Protein AF-A0AAV0SV68-F1 (afdb_monomer_lite)

Structure (mmCIF, N/CA/C/O backbone):
data_AF-A0AAV0SV68-F1
#
_entry.id   AF-A0AAV0SV68-F1
#
loop_
_atom_site.group_PDB
_atom_site.id
_atom_site.type_symbol
_atom_site.label_atom_id
_atom_site.label_alt_id
_atom_site.label_comp_id
_atom_site.label_asym_id
_atom_site.label_entity_id
_atom_site.label_seq_id
_atom_site.pdbx_PDB_ins_code
_atom_site.Cartn_x
_atom_site.Cartn_y
_atom_site.Cartn_z
_atom_site.occupancy
_atom_site.B_iso_or_equiv
_atom_site.auth_seq_id
_atom_site.auth_comp_id
_atom_site.auth_asym_id
_atom_site.auth_atom_id
_atom_site.pdbx_PDB_model_num
ATOM 1 N N . MET A 1 1 ? 12.957 -9.385 15.994 1.00 52.78 1 MET A N 1
ATOM 2 C CA . MET A 1 1 ? 13.411 -8.221 15.221 1.00 52.78 1 MET A CA 1
ATOM 3 C C . MET A 1 1 ? 13.562 -8.670 13.792 1.00 52.78 1 MET A C 1
ATOM 5 O O . MET A 1 1 ? 14.223 -9.680 13.568 1.00 52.78 1 MET A O 1
ATOM 9 N N . VAL A 1 2 ? 12.858 -8.021 12.875 1.00 59.78 2 VAL A N 1
ATOM 10 C CA . VAL A 1 2 ? 12.865 -8.379 11.453 1.00 59.78 2 VAL A CA 1
ATOM 11 C C . VAL A 1 2 ? 13.369 -7.176 10.693 1.00 59.78 2 VAL A C 1
ATOM 13 O O . VAL A 1 2 ? 12.916 -6.062 10.948 1.00 59.78 2 VAL A O 1
ATOM 16 N N . PHE A 1 3 ? 14.338 -7.433 9.823 1.00 63.16 3 PHE A N 1
ATOM 17 C CA . PHE A 1 3 ? 15.032 -6.427 9.045 1.00 63.16 3 PHE A CA 1
ATOM 18 C C . PHE A 1 3 ? 14.724 -6.652 7.576 1.00 63.16 3 PHE A C 1
ATOM 20 O O . PHE A 1 3 ? 14.957 -7.746 7.059 1.00 63.16 3 PHE A O 1
ATOM 27 N N . ALA A 1 4 ? 14.253 -5.605 6.914 1.00 68.06 4 ALA A N 1
ATOM 28 C CA . ALA A 1 4 ? 14.345 -5.498 5.471 1.00 68.06 4 ALA A CA 1
ATOM 29 C C . ALA A 1 4 ? 15.021 -4.167 5.139 1.00 68.06 4 ALA A C 1
ATOM 31 O O . ALA A 1 4 ? 14.781 -3.150 5.789 1.00 68.06 4 ALA A O 1
ATOM 32 N N . VAL A 1 5 ? 15.904 -4.184 4.147 1.00 68.56 5 VAL A N 1
ATOM 33 C CA . VAL A 1 5 ? 16.577 -2.978 3.670 1.00 68.56 5 VAL A CA 1
ATOM 34 C C . VAL A 1 5 ? 16.035 -2.704 2.283 1.00 68.56 5 VAL A C 1
ATOM 36 O O . VAL A 1 5 ? 16.193 -3.522 1.378 1.00 68.56 5 VAL A O 1
ATOM 39 N N . ALA A 1 6 ? 15.368 -1.568 2.127 1.00 70.56 6 ALA A N 1
ATOM 40 C CA . ALA A 1 6 ? 15.095 -1.022 0.814 1.00 70.56 6 ALA A CA 1
ATOM 41 C C . ALA A 1 6 ? 16.337 -0.241 0.374 1.00 70.56 6 ALA A C 1
ATOM 43 O O . ALA A 1 6 ? 16.863 0.587 1.120 1.00 70.56 6 ALA A O 1
ATOM 44 N N . LYS A 1 7 ? 16.861 -0.569 -0.810 1.00 75.19 7 LYS A N 1
ATOM 45 C CA . LYS A 1 7 ? 18.017 0.126 -1.380 1.00 75.19 7 LYS A CA 1
ATOM 46 C C . LYS A 1 7 ? 17.686 1.619 -1.499 1.00 75.19 7 LYS A C 1
ATOM 48 O O . LYS A 1 7 ? 16.590 1.963 -1.921 1.00 75.19 7 LYS A O 1
ATOM 53 N N . ASP A 1 8 ? 18.622 2.473 -1.086 1.00 79.25 8 ASP A N 1
ATOM 54 C CA . ASP A 1 8 ? 18.493 3.939 -1.088 1.00 79.25 8 ASP A CA 1
ATOM 55 C C . ASP A 1 8 ? 17.354 4.507 -0.209 1.00 79.25 8 ASP A C 1
ATOM 57 O O . ASP A 1 8 ? 17.076 5.702 -0.251 1.00 79.25 8 ASP A O 1
ATOM 61 N N . ALA A 1 9 ? 16.749 3.684 0.655 1.00 81.38 9 ALA A N 1
ATOM 62 C CA . ALA A 1 9 ? 15.698 4.075 1.590 1.00 81.38 9 ALA A CA 1
ATOM 63 C C . ALA A 1 9 ? 16.084 3.789 3.051 1.00 81.38 9 ALA A C 1
ATOM 65 O O . ALA A 1 9 ? 17.086 3.134 3.350 1.00 81.38 9 ALA A O 1
ATOM 66 N N . ALA A 1 10 ? 15.278 4.298 3.986 1.00 79.38 10 ALA A N 1
ATOM 67 C CA . ALA A 1 10 ? 15.459 4.042 5.409 1.00 79.38 10 ALA A CA 1
ATOM 68 C C . ALA A 1 10 ? 15.281 2.550 5.746 1.00 79.38 10 ALA A C 1
ATOM 70 O O . ALA A 1 10 ? 14.460 1.848 5.152 1.00 79.38 10 ALA A O 1
ATOM 71 N N . GLU A 1 11 ? 16.024 2.061 6.736 1.00 84.44 11 GLU A N 1
ATOM 72 C CA . GLU A 1 11 ? 15.912 0.670 7.179 1.00 84.44 11 GLU A CA 1
ATOM 73 C C . GLU A 1 11 ? 14.517 0.373 7.744 1.00 84.44 11 GLU A C 1
ATOM 75 O O . GLU A 1 11 ? 14.007 1.109 8.593 1.00 84.44 11 GLU A O 1
ATOM 80 N N . LEU A 1 12 ? 13.914 -0.736 7.309 1.00 84.12 12 LEU A N 1
ATOM 81 C CA . LEU A 1 12 ? 12.649 -1.211 7.849 1.00 84.12 12 LEU A CA 1
ATOM 82 C C . LEU A 1 12 ? 12.927 -2.148 9.027 1.00 84.12 12 LEU A C 1
ATOM 84 O O . LEU A 1 12 ? 13.486 -3.238 8.860 1.00 84.12 12 LEU A O 1
ATOM 88 N N . GLN A 1 13 ? 12.535 -1.710 10.222 1.00 83.50 13 GLN A N 1
ATOM 89 C CA . GLN A 1 13 ? 12.768 -2.428 11.471 1.00 83.50 13 GLN A CA 1
ATOM 90 C C . GLN A 1 13 ? 11.438 -2.715 12.167 1.00 83.50 13 GLN A C 1
ATOM 92 O O . GLN A 1 13 ? 10.736 -1.794 12.564 1.00 83.50 13 GLN A O 1
ATOM 97 N N . PHE A 1 14 ? 11.113 -3.996 12.355 1.00 83.31 14 PHE A N 1
ATOM 98 C CA . PHE A 1 14 ? 9.986 -4.408 13.197 1.00 83.31 14 PHE A CA 1
ATOM 99 C C . PHE A 1 14 ? 10.502 -4.890 14.555 1.00 83.31 14 PHE A C 1
ATOM 101 O O . PHE A 1 14 ? 11.212 -5.912 14.637 1.00 83.31 14 PHE A O 1
ATOM 108 N N . PHE A 1 15 ? 10.140 -4.185 15.625 1.00 86.06 15 PHE A N 1
ATOM 109 C CA . PHE A 1 15 ? 10.369 -4.620 16.997 1.00 86.06 15 PHE A CA 1
ATOM 110 C C . PHE A 1 15 ? 9.268 -5.602 17.432 1.00 86.06 15 PHE A C 1
ATOM 112 O O . PHE A 1 15 ? 8.327 -5.938 16.709 1.00 86.06 15 PHE A O 1
ATOM 119 N N . SER A 1 16 ? 9.454 -6.209 18.605 1.00 85.75 16 SER A N 1
ATOM 120 C CA . SER A 1 16 ? 8.520 -7.220 19.118 1.00 85.75 16 SER A CA 1
ATOM 121 C C . SER A 1 16 ? 7.145 -6.647 19.449 1.00 85.75 16 SER A C 1
ATOM 123 O O . SER A 1 16 ? 6.158 -7.383 19.405 1.00 85.75 16 SER A O 1
ATOM 125 N N . GLU A 1 17 ? 7.098 -5.367 19.807 1.00 88.19 17 GLU A N 1
ATOM 126 C CA . GLU A 1 17 ? 5.869 -4.664 20.151 1.00 88.19 17 GLU A CA 1
ATOM 127 C C . GLU A 1 17 ? 5.010 -4.459 18.905 1.00 88.19 17 GLU A C 1
ATOM 129 O O . GLU A 1 17 ? 3.889 -4.960 18.882 1.00 88.19 17 GLU A O 1
ATOM 134 N N . GLU A 1 18 ? 5.557 -3.910 17.813 1.00 88.25 18 GLU A N 1
ATOM 135 C CA . GLU A 1 18 ? 4.777 -3.704 16.585 1.00 88.25 18 GLU A CA 1
ATOM 136 C C . GLU A 1 18 ? 4.347 -5.035 15.967 1.00 88.25 18 GLU A C 1
ATOM 138 O O . GLU A 1 18 ? 3.237 -5.147 15.458 1.00 88.25 18 GLU A O 1
ATOM 143 N N . ILE A 1 19 ? 5.168 -6.088 16.071 1.00 88.12 19 ILE A N 1
ATOM 144 C CA . ILE A 1 19 ? 4.780 -7.449 15.657 1.00 88.12 19 ILE A CA 1
ATOM 145 C C . ILE A 1 19 ? 3.565 -7.952 16.451 1.00 88.12 19 ILE A C 1
ATOM 147 O O . ILE A 1 19 ? 2.683 -8.609 15.890 1.00 88.12 19 ILE A O 1
ATOM 151 N N . SER A 1 20 ? 3.520 -7.677 17.756 1.00 89.25 20 SER A N 1
ATOM 152 C CA . SER A 1 20 ? 2.427 -8.114 18.629 1.00 89.25 20 SER A CA 1
ATOM 153 C C . SER A 1 20 ? 1.153 -7.324 18.346 1.00 89.25 20 SER A C 1
ATOM 155 O O . SER A 1 20 ? 0.092 -7.929 18.170 1.00 89.25 20 SER A O 1
ATOM 157 N N . THR A 1 21 ? 1.274 -6.003 18.209 1.00 90.81 21 THR A N 1
ATOM 158 C CA . THR A 1 21 ? 0.170 -5.113 17.843 1.00 90.81 21 THR A CA 1
ATOM 159 C C . THR A 1 21 ? -0.362 -5.452 16.454 1.00 90.81 21 THR A C 1
ATOM 161 O O . THR A 1 21 ? -1.569 -5.577 16.280 1.00 90.81 21 THR A O 1
ATOM 164 N N . LEU A 1 22 ? 0.512 -5.749 15.487 1.00 91.25 22 LEU A N 1
ATOM 165 C CA . LEU A 1 22 ? 0.110 -6.167 14.145 1.00 91.25 22 LEU A CA 1
ATOM 166 C C . LEU A 1 22 ? -0.645 -7.485 14.167 1.00 91.25 22 LEU A C 1
ATOM 168 O O . LEU A 1 22 ? -1.680 -7.627 13.523 1.00 91.25 22 LEU A O 1
ATOM 172 N N . LYS A 1 23 ? -0.168 -8.460 14.937 1.00 90.19 23 LYS A N 1
ATOM 173 C CA . LYS A 1 23 ? -0.873 -9.731 15.087 1.00 90.19 23 LYS A CA 1
ATOM 174 C C . LYS A 1 23 ? -2.268 -9.535 15.675 1.00 90.19 23 LYS A C 1
ATOM 176 O O . LYS A 1 23 ? -3.208 -10.203 15.243 1.00 90.19 23 LYS A O 1
ATOM 181 N N . LEU A 1 24 ? -2.404 -8.655 16.663 1.00 90.81 24 LEU A N 1
ATOM 182 C CA . LEU A 1 24 ? -3.692 -8.324 17.259 1.00 90.81 24 LEU A CA 1
ATOM 183 C C . LEU A 1 24 ? -4.602 -7.612 16.257 1.00 90.81 24 LEU A C 1
ATOM 185 O O . LEU A 1 24 ? -5.733 -8.052 16.063 1.00 90.81 24 LEU A O 1
ATOM 189 N N . PHE A 1 25 ? -4.068 -6.615 15.554 1.00 92.00 25 PHE A N 1
ATOM 190 C CA . PHE A 1 25 ? -4.742 -5.887 14.487 1.00 92.00 25 PHE A CA 1
ATOM 191 C C . PHE A 1 25 ? -5.271 -6.839 13.410 1.00 92.00 25 PHE A C 1
ATOM 193 O O . PHE A 1 25 ? -6.460 -6.830 13.103 1.00 92.00 25 PHE A O 1
ATOM 200 N N . LEU A 1 26 ? -4.444 -7.742 12.879 1.00 91.69 26 LEU A N 1
ATOM 201 C CA . LEU A 1 26 ? -4.871 -8.695 11.849 1.00 91.69 26 LEU A CA 1
ATOM 202 C C . LEU A 1 26 ? -5.930 -9.682 12.360 1.00 91.69 26 LEU A C 1
ATOM 204 O O . LEU A 1 26 ? -6.818 -10.066 11.596 1.00 91.69 26 LEU A O 1
ATOM 208 N N . ARG A 1 27 ? -5.864 -10.091 13.637 1.00 89.81 27 ARG A N 1
ATOM 209 C CA . ARG A 1 27 ? -6.886 -10.943 14.273 1.00 89.81 27 ARG A CA 1
ATOM 210 C C . ARG A 1 27 ? -8.215 -10.221 14.458 1.00 89.81 27 ARG A C 1
ATOM 212 O O . ARG A 1 27 ? -9.253 -10.847 14.278 1.00 89.81 27 ARG A O 1
ATOM 219 N N . GLN A 1 28 ? -8.184 -8.948 14.839 1.00 90.06 28 GLN A N 1
ATOM 220 C CA . GLN A 1 28 ? -9.384 -8.151 15.090 1.00 90.06 28 GLN A CA 1
ATOM 221 C C . GLN A 1 28 ? -9.987 -7.526 13.843 1.00 90.06 28 GLN A C 1
ATOM 223 O O . GLN A 1 28 ? -11.112 -7.066 13.915 1.00 90.06 28 GLN A O 1
ATOM 228 N N . THR A 1 29 ? -9.250 -7.445 12.736 1.00 91.31 29 THR A N 1
ATOM 229 C CA . THR A 1 29 ? -9.743 -6.865 11.476 1.00 91.31 29 THR A CA 1
ATOM 230 C C . THR A 1 29 ? -10.044 -7.923 10.421 1.00 91.31 29 THR A C 1
ATOM 232 O O . THR A 1 29 ? -10.786 -7.655 9.483 1.00 91.31 29 THR A O 1
ATOM 235 N N . GLN A 1 30 ? -9.456 -9.119 10.555 1.00 91.56 30 GLN A N 1
ATOM 236 C CA . GLN A 1 30 ? -9.527 -10.217 9.582 1.00 91.56 30 GLN A CA 1
ATOM 237 C C . GLN A 1 30 ? -9.052 -9.836 8.172 1.00 91.56 30 GLN A C 1
ATOM 239 O O . GLN A 1 30 ? -9.255 -10.605 7.233 1.00 91.56 30 GLN A O 1
ATOM 244 N N . LEU A 1 31 ? -8.343 -8.709 8.012 1.00 92.12 31 LEU A N 1
ATOM 245 C CA . LEU A 1 31 ? -7.838 -8.250 6.712 1.00 92.12 31 LEU A CA 1
ATOM 246 C C . LEU A 1 31 ? -6.928 -9.285 6.050 1.00 92.12 31 LEU A C 1
ATOM 248 O O . LEU A 1 31 ? -7.006 -9.489 4.844 1.00 92.12 31 LEU A O 1
ATOM 252 N N . HIS A 1 32 ? -6.175 -10.044 6.847 1.00 92.50 32 HIS A N 1
ATOM 253 C CA . HIS A 1 32 ? -5.347 -11.151 6.364 1.00 92.50 32 HIS A CA 1
ATOM 254 C C . HIS A 1 32 ? -6.133 -12.267 5.651 1.00 92.50 32 HIS A C 1
ATOM 256 O O . HIS A 1 32 ? -5.530 -13.100 4.981 1.00 92.50 32 HIS A O 1
ATOM 262 N N . THR A 1 33 ? -7.461 -12.314 5.795 1.00 91.81 33 THR A N 1
ATOM 263 C CA . THR A 1 33 ? -8.344 -13.260 5.097 1.00 91.81 33 THR A CA 1
ATOM 264 C C . THR A 1 33 ? -9.038 -12.648 3.881 1.00 91.81 33 THR A C 1
ATOM 266 O O . THR A 1 33 ? -9.562 -13.398 3.055 1.00 91.81 33 THR A O 1
ATOM 269 N N . ALA A 1 34 ? -9.023 -11.322 3.741 1.00 93.69 34 ALA A N 1
ATOM 270 C CA . ALA A 1 34 ? -9.631 -10.599 2.632 1.00 93.69 34 ALA A CA 1
ATOM 271 C C . ALA A 1 34 ? -8.650 -10.493 1.459 1.00 93.69 34 ALA A C 1
ATOM 273 O O . ALA A 1 34 ? -7.464 -10.213 1.642 1.00 93.69 34 ALA A O 1
ATOM 274 N N . THR A 1 35 ? -9.135 -10.743 0.245 1.00 95.00 35 THR A N 1
ATOM 275 C CA . THR A 1 35 ? -8.405 -10.434 -0.990 1.00 95.00 35 THR A CA 1
ATOM 276 C C . THR A 1 35 ? -8.295 -8.923 -1.175 1.00 95.00 35 THR A C 1
ATOM 278 O O . THR A 1 35 ? -9.106 -8.154 -0.655 1.00 95.00 35 THR A O 1
ATOM 281 N N . SER A 1 36 ? -7.335 -8.493 -1.993 1.00 94.81 36 SER A N 1
ATOM 282 C CA . SER A 1 36 ? -7.194 -7.086 -2.377 1.00 94.81 36 SER A CA 1
ATOM 283 C C . SER A 1 36 ? -8.472 -6.495 -2.978 1.00 94.81 36 SER A C 1
ATOM 285 O O . SER A 1 36 ? -8.847 -5.373 -2.648 1.00 94.81 36 SER A O 1
ATOM 287 N N . TRP A 1 37 ? -9.172 -7.275 -3.805 1.00 94.69 37 TRP A N 1
ATOM 288 C CA . TRP A 1 37 ? -10.420 -6.867 -4.450 1.00 94.69 37 TRP A CA 1
ATOM 289 C C . TRP A 1 37 ? -11.576 -6.744 -3.454 1.00 94.69 37 TRP A C 1
ATOM 291 O O . TRP A 1 37 ? -12.296 -5.753 -3.486 1.00 94.69 37 TRP A O 1
ATOM 301 N N . GLU A 1 38 ? -11.717 -7.695 -2.522 1.00 95.25 38 GLU A N 1
ATOM 302 C CA . GLU A 1 38 ? -12.743 -7.630 -1.470 1.00 95.25 38 GLU A CA 1
ATOM 303 C C . GLU A 1 38 ? -12.569 -6.387 -0.589 1.00 95.25 38 GLU A C 1
ATOM 305 O O . GLU A 1 38 ? -13.549 -5.685 -0.333 1.00 95.25 38 GLU A O 1
ATOM 310 N N . LEU A 1 39 ? -11.335 -6.084 -0.160 1.00 95.44 39 LEU A N 1
ATOM 311 C CA . LEU A 1 39 ? -11.062 -4.880 0.628 1.00 95.44 39 LEU A CA 1
ATOM 312 C C . LEU A 1 39 ? -11.368 -3.614 -0.178 1.00 95.44 39 LEU A C 1
ATOM 314 O O . LEU A 1 39 ? -12.087 -2.738 0.306 1.00 95.44 39 LEU A O 1
ATOM 318 N N . ARG A 1 40 ? -10.839 -3.523 -1.404 1.00 94.56 40 ARG A N 1
ATOM 319 C CA . ARG A 1 40 ? -11.067 -2.386 -2.299 1.00 94.56 40 ARG A CA 1
ATOM 320 C C . ARG A 1 40 ? -12.557 -2.108 -2.466 1.00 94.56 40 ARG A C 1
ATOM 322 O O . ARG A 1 40 ? -13.001 -0.986 -2.226 1.00 94.56 40 ARG A O 1
ATOM 329 N N . ASP A 1 41 ? -13.318 -3.115 -2.879 1.00 93.38 41 ASP A N 1
ATOM 330 C CA . ASP A 1 41 ? -14.733 -2.958 -3.200 1.00 93.38 41 ASP A CA 1
ATOM 331 C C . ASP A 1 41 ? -15.542 -2.597 -1.954 1.00 93.38 41 ASP A C 1
ATOM 333 O O . ASP A 1 41 ? -16.436 -1.751 -2.023 1.00 93.38 41 ASP A O 1
ATOM 337 N N . ALA A 1 42 ? -15.212 -3.184 -0.798 1.00 94.56 42 ALA A N 1
ATOM 338 C CA . ALA A 1 42 ? -15.867 -2.865 0.464 1.00 94.56 42 ALA A CA 1
ATOM 339 C C . ALA A 1 42 ? -15.621 -1.408 0.890 1.00 94.56 42 ALA A C 1
ATOM 341 O O . ALA A 1 42 ? -16.578 -0.711 1.236 1.00 94.56 42 ALA A O 1
ATOM 342 N N . VAL A 1 43 ? -14.374 -0.928 0.816 1.00 94.56 43 VAL A N 1
ATOM 343 C CA . VAL A 1 43 ? -14.014 0.454 1.180 1.00 94.56 43 VAL A CA 1
ATOM 344 C C . VAL A 1 43 ? -14.640 1.458 0.219 1.00 94.56 43 VAL A C 1
ATOM 346 O O . VAL A 1 43 ? -15.291 2.401 0.669 1.00 94.56 43 VAL A O 1
ATOM 349 N N . LEU A 1 44 ? -14.517 1.247 -1.096 1.00 93.06 44 LEU A N 1
ATOM 350 C CA . LEU A 1 44 ? -15.097 2.154 -2.092 1.00 93.06 44 LEU A CA 1
ATOM 351 C C . LEU A 1 44 ? -16.623 2.222 -1.964 1.00 93.06 44 LEU A C 1
ATOM 353 O O . LEU A 1 44 ? -17.197 3.312 -1.940 1.00 93.06 44 LEU A O 1
ATOM 357 N N . LYS A 1 45 ? -17.283 1.071 -1.781 1.00 93.19 45 LYS A N 1
ATOM 358 C CA . LYS A 1 45 ? -18.730 1.007 -1.547 1.00 93.19 45 LYS A CA 1
ATOM 359 C C . LYS A 1 45 ? -19.143 1.755 -0.282 1.00 93.19 45 LYS A C 1
ATOM 361 O O . LYS A 1 45 ? -20.147 2.464 -0.311 1.00 93.19 45 LYS A O 1
ATOM 366 N N . ALA A 1 46 ? -18.404 1.599 0.814 1.00 93.69 46 ALA A N 1
ATOM 367 C CA . ALA A 1 46 ? -18.713 2.254 2.082 1.00 93.69 46 ALA A CA 1
ATOM 368 C C . ALA A 1 46 ? -18.485 3.776 2.030 1.00 93.69 46 ALA A C 1
ATOM 370 O O . ALA A 1 46 ? -19.271 4.526 2.604 1.00 93.69 46 ALA A O 1
ATOM 371 N N . LEU A 1 47 ? -17.485 4.237 1.272 1.00 91.50 47 LEU A N 1
ATOM 372 C CA . LEU A 1 47 ? -17.245 5.662 1.014 1.00 91.50 47 LEU A CA 1
ATOM 373 C C . LEU A 1 47 ? -18.225 6.267 -0.005 1.00 91.50 47 LEU A C 1
ATOM 375 O O . LEU A 1 47 ? -18.208 7.476 -0.226 1.00 91.50 47 LEU A O 1
ATOM 379 N N . GLY A 1 48 ? -19.059 5.447 -0.657 1.00 87.50 48 GLY A N 1
ATOM 380 C CA . GLY A 1 48 ? -19.883 5.880 -1.787 1.00 87.50 48 GLY A CA 1
ATOM 381 C C . GLY A 1 48 ? -19.053 6.330 -2.996 1.00 87.50 48 GLY A C 1
ATOM 382 O O . GLY A 1 48 ? -19.577 7.001 -3.886 1.00 87.50 48 GLY A O 1
ATOM 383 N N . ALA A 1 49 ? -17.767 5.977 -3.029 1.00 79.12 49 ALA A N 1
ATOM 384 C CA . ALA A 1 49 ? -16.866 6.278 -4.124 1.00 79.12 49 ALA A CA 1
ATOM 385 C C . ALA A 1 49 ? -17.105 5.267 -5.252 1.00 79.12 49 ALA A C 1
ATOM 387 O O . ALA A 1 49 ? -17.048 4.053 -5.054 1.00 79.12 49 ALA A O 1
ATOM 388 N N . SER A 1 50 ? -17.395 5.763 -6.454 1.00 67.62 50 SER A N 1
ATOM 389 C CA . SER A 1 50 ? -17.477 4.905 -7.634 1.00 67.62 50 SER A CA 1
ATOM 390 C C . SER A 1 50 ? -16.066 4.507 -8.056 1.00 67.62 50 SER A C 1
ATOM 392 O O . SER A 1 50 ? -15.253 5.374 -8.359 1.00 67.62 50 SER A O 1
ATOM 394 N N . ALA A 1 51 ? -15.799 3.201 -8.148 1.00 56.16 51 ALA A N 1
ATOM 395 C CA . ALA A 1 51 ? -14.570 2.663 -8.743 1.00 56.16 51 ALA A CA 1
ATOM 396 C C . ALA A 1 51 ? -14.405 3.040 -10.229 1.00 56.16 51 ALA A C 1
ATOM 398 O O . ALA A 1 51 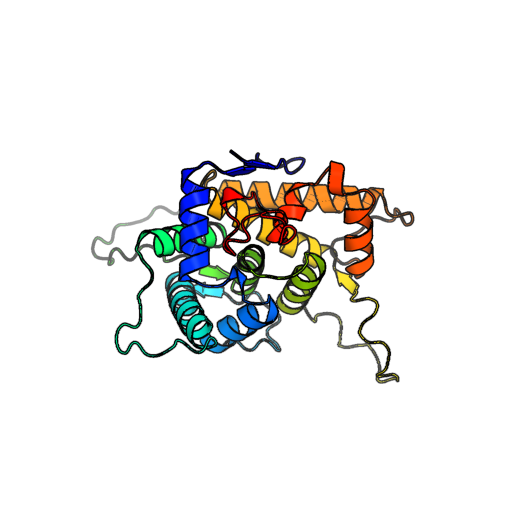? -13.332 2.863 -10.793 1.00 56.16 51 ALA A O 1
ATOM 399 N N . ALA A 1 52 ? -15.475 3.528 -10.862 1.00 48.88 52 ALA A N 1
ATOM 400 C CA . ALA A 1 52 ? -15.501 3.936 -12.253 1.00 48.88 52 ALA A CA 1
ATOM 401 C C . ALA A 1 52 ? -15.651 5.465 -12.350 1.00 48.88 52 ALA A C 1
ATOM 403 O O . ALA A 1 52 ? -16.693 6.003 -11.957 1.00 48.88 52 ALA A O 1
ATOM 404 N N . ASN A 1 53 ? -14.653 6.119 -12.958 1.00 50.50 53 ASN A N 1
ATOM 405 C CA . ASN A 1 53 ? -14.764 7.372 -13.728 1.00 50.50 53 ASN A CA 1
ATOM 406 C C . ASN A 1 53 ? -14.387 8.720 -13.077 1.00 50.50 53 ASN A C 1
ATOM 408 O O . ASN A 1 53 ? -14.794 9.754 -13.610 1.00 50.50 53 ASN A O 1
ATOM 412 N N . SER A 1 54 ? -13.600 8.781 -12.000 1.00 48.94 54 SER A N 1
ATOM 413 C CA . SER A 1 54 ? -12.978 10.055 -11.597 1.00 48.94 54 SER A CA 1
ATOM 414 C C . SER A 1 54 ? -11.495 10.064 -11.957 1.00 48.94 54 SER A C 1
ATOM 416 O O . SER A 1 54 ? -10.685 9.476 -11.252 1.00 48.94 54 SER A O 1
ATOM 418 N N . THR A 1 55 ? -11.147 10.747 -13.048 1.00 53.06 55 THR A N 1
ATOM 419 C CA . THR A 1 55 ? -9.774 11.091 -13.468 1.00 53.06 55 THR A CA 1
ATOM 420 C C . THR A 1 55 ? -9.134 12.097 -12.501 1.00 53.06 55 THR A C 1
ATOM 422 O O . THR A 1 55 ? -8.871 13.245 -12.855 1.00 53.06 55 THR A O 1
ATOM 425 N N . GLY A 1 56 ? -8.968 11.710 -11.238 1.00 65.38 56 GLY A N 1
ATOM 426 C CA . GLY A 1 56 ? -8.364 12.549 -10.211 1.00 65.38 56 GLY A CA 1
ATOM 427 C C . GLY A 1 56 ? -8.242 11.843 -8.867 1.00 65.38 56 GLY A C 1
ATOM 428 O O . GLY A 1 56 ? -9.025 10.948 -8.544 1.00 65.38 56 GLY A O 1
ATOM 429 N N . THR A 1 57 ? -7.259 12.276 -8.077 1.00 76.19 57 THR A N 1
ATOM 430 C CA . THR A 1 57 ? -7.048 11.815 -6.703 1.00 76.19 57 THR A CA 1
ATOM 431 C C . THR A 1 57 ? -8.296 12.095 -5.868 1.00 76.19 57 THR A C 1
ATOM 433 O O . THR A 1 57 ? -8.713 13.242 -5.683 1.00 76.19 57 THR A O 1
ATOM 436 N N . VAL A 1 58 ? -8.940 11.033 -5.379 1.00 87.19 58 VAL A N 1
ATOM 437 C CA . VAL A 1 58 ? -10.125 11.172 -4.530 1.00 87.19 58 VAL A CA 1
ATOM 438 C C . VAL A 1 58 ? -9.653 11.357 -3.096 1.00 87.19 58 VAL A C 1
ATOM 440 O O . VAL A 1 58 ? -9.249 10.407 -2.426 1.00 87.19 58 VAL A O 1
ATOM 443 N N . LEU A 1 59 ? -9.690 12.604 -2.637 1.00 90.31 59 LEU A N 1
ATOM 444 C CA . LEU A 1 59 ? -9.354 12.961 -1.266 1.00 90.31 59 LEU A CA 1
ATOM 445 C C . LEU A 1 59 ? -10.580 12.832 -0.358 1.00 90.31 59 LEU A C 1
ATOM 447 O O . LEU A 1 59 ? -11.692 13.219 -0.720 1.00 90.31 59 LEU A O 1
ATOM 451 N N . THR A 1 60 ? -10.368 12.336 0.856 1.00 93.00 60 THR A N 1
ATOM 452 C CA . THR A 1 60 ? -11.367 12.339 1.931 1.00 93.00 60 THR A CA 1
ATOM 453 C C . THR A 1 60 ? -10.745 12.801 3.244 1.00 93.00 60 THR A C 1
ATOM 455 O O . THR A 1 60 ? -9.524 12.867 3.377 1.00 93.00 60 THR A O 1
ATOM 458 N N . ARG A 1 61 ? -11.575 13.129 4.236 1.00 92.25 61 ARG A N 1
ATOM 459 C CA . ARG A 1 61 ? -11.090 13.429 5.589 1.00 92.25 61 ARG A CA 1
ATOM 460 C C . ARG A 1 61 ? -10.569 12.158 6.249 1.00 92.25 61 ARG A C 1
ATOM 462 O O . ARG A 1 61 ? -11.179 11.093 6.110 1.00 92.25 61 ARG A O 1
ATOM 469 N N . ARG A 1 62 ? -9.478 12.273 7.009 1.00 91.88 62 ARG A N 1
ATOM 470 C CA . ARG A 1 62 ? -8.868 11.140 7.718 1.00 91.88 62 ARG A CA 1
ATOM 471 C C . ARG A 1 62 ? -9.870 10.406 8.619 1.00 91.88 62 ARG A C 1
ATOM 473 O O . ARG A 1 62 ? -9.941 9.182 8.550 1.00 91.88 62 ARG A O 1
ATOM 480 N N . SER A 1 63 ? -10.667 11.119 9.415 1.00 92.19 63 SER A N 1
ATOM 481 C CA . SER A 1 63 ? -11.699 10.547 10.298 1.00 92.19 63 SER A CA 1
ATOM 482 C C . SER A 1 63 ? -12.767 9.770 9.537 1.00 92.19 63 SER A C 1
ATOM 484 O O . SER A 1 63 ? -13.159 8.684 9.959 1.00 92.19 63 SER A O 1
ATOM 486 N N . VAL A 1 64 ? -13.208 10.290 8.388 1.00 94.06 64 VAL A N 1
ATOM 487 C CA . VAL A 1 64 ? -14.202 9.629 7.531 1.00 94.06 64 VAL A CA 1
ATOM 488 C C . VAL A 1 64 ? -13.635 8.325 6.978 1.00 94.06 64 VAL A C 1
ATOM 490 O O . VAL A 1 64 ? -14.313 7.297 7.018 1.00 94.06 64 VAL A O 1
ATOM 493 N N . PHE A 1 65 ? -12.384 8.335 6.511 1.00 94.56 65 PHE A N 1
ATOM 494 C CA . PHE A 1 65 ? -11.719 7.122 6.036 1.00 94.56 65 PHE A CA 1
ATOM 495 C C . PHE A 1 65 ? -11.533 6.093 7.159 1.00 94.56 65 PHE A C 1
ATOM 497 O O . PHE A 1 65 ? -11.862 4.923 6.977 1.00 94.56 65 PHE A O 1
ATOM 504 N N . LEU A 1 66 ? -11.081 6.530 8.339 1.00 92.69 66 LEU A N 1
ATOM 505 C CA . LEU A 1 66 ? -10.919 5.683 9.523 1.00 92.69 66 LEU A CA 1
ATOM 506 C C . LEU A 1 66 ? -12.233 5.020 9.946 1.00 92.69 66 LEU A C 1
ATOM 508 O O . LEU A 1 66 ? -12.281 3.798 10.073 1.00 92.69 66 LEU A O 1
ATOM 512 N N . GLY A 1 67 ? -13.305 5.798 10.114 1.00 92.75 67 GLY A N 1
ATOM 513 C CA . GLY A 1 67 ? -14.617 5.265 10.496 1.00 92.75 67 GLY A CA 1
ATOM 514 C C . GLY A 1 67 ? -15.190 4.312 9.443 1.00 92.75 67 GLY A C 1
ATOM 515 O O . GLY A 1 67 ? -15.801 3.291 9.773 1.00 92.75 67 GLY A O 1
ATOM 516 N N . THR A 1 68 ? -14.924 4.589 8.165 1.00 94.38 68 THR A N 1
ATOM 517 C CA . THR A 1 68 ? -15.287 3.682 7.070 1.00 94.38 68 THR A CA 1
ATOM 518 C C . THR A 1 68 ? -14.530 2.365 7.177 1.00 94.38 68 THR A C 1
ATOM 520 O O . THR A 1 68 ? -15.138 1.301 7.092 1.00 94.38 68 THR A O 1
ATOM 523 N N . LEU A 1 69 ? -13.221 2.410 7.410 1.00 93.19 69 LEU A N 1
ATOM 524 C CA . LEU A 1 69 ? -12.400 1.212 7.515 1.00 93.19 69 LEU A CA 1
ATOM 525 C C . LEU A 1 69 ? -12.761 0.371 8.744 1.00 93.19 69 LEU A C 1
ATOM 527 O O . LEU A 1 69 ? -12.829 -0.849 8.634 1.00 93.19 69 LEU A O 1
ATOM 531 N N . GLN A 1 70 ? -13.076 1.004 9.877 1.00 91.94 70 GLN A N 1
ATOM 532 C CA . GLN A 1 70 ? -13.624 0.318 11.053 1.00 91.94 70 GLN A CA 1
ATOM 533 C C . GLN A 1 70 ? -14.910 -0.442 10.694 1.00 91.94 70 GLN A C 1
ATOM 535 O O . GLN A 1 70 ? -15.004 -1.642 10.943 1.00 91.94 70 GLN A O 1
ATOM 540 N N . THR A 1 71 ? -15.842 0.221 10.002 1.00 91.81 71 THR A N 1
ATOM 541 C CA . THR A 1 71 ? -17.093 -0.398 9.532 1.00 91.81 71 THR A CA 1
ATOM 542 C C . THR A 1 71 ? -16.825 -1.558 8.566 1.00 91.81 71 THR A C 1
ATOM 544 O O . THR A 1 71 ? -17.430 -2.624 8.676 1.00 91.81 71 THR A O 1
ATOM 547 N N . VAL A 1 72 ? -15.899 -1.385 7.617 1.00 92.69 72 VAL A N 1
ATOM 548 C CA . VAL A 1 72 ? -15.529 -2.429 6.650 1.00 92.69 72 VAL A CA 1
ATOM 549 C C . VAL A 1 72 ? -14.954 -3.644 7.366 1.00 92.69 72 VAL A C 1
ATOM 551 O O . VAL A 1 72 ? -15.423 -4.757 7.126 1.00 92.69 72 VAL A O 1
ATOM 554 N N . CYS A 1 73 ? -14.012 -3.443 8.287 1.00 90.25 73 CYS A N 1
ATOM 555 C CA . CYS A 1 73 ? -13.450 -4.512 9.102 1.00 90.25 73 CYS A CA 1
ATOM 556 C C . CYS A 1 73 ? -14.558 -5.267 9.845 1.00 90.25 73 CYS A C 1
ATOM 558 O O . CYS A 1 73 ? -14.625 -6.486 9.730 1.00 90.25 73 CYS A O 1
ATOM 560 N N . GLU A 1 74 ? -15.489 -4.581 10.514 1.00 87.06 74 GLU A N 1
ATOM 561 C CA . GLU A 1 74 ? -16.631 -5.221 11.188 1.00 87.06 74 GLU A CA 1
ATOM 562 C C . GLU A 1 74 ? -17.492 -6.060 10.229 1.00 87.06 74 GLU A C 1
ATOM 564 O O . GLU A 1 74 ? -17.870 -7.184 10.559 1.00 87.06 74 GLU A O 1
ATOM 569 N N . THR A 1 75 ? -17.764 -5.571 9.015 1.00 85.88 75 THR A N 1
ATOM 570 C CA . THR A 1 75 ? -18.562 -6.326 8.031 1.00 85.88 75 THR A CA 1
ATOM 571 C C . THR A 1 75 ? -17.839 -7.545 7.462 1.00 85.88 75 THR A C 1
ATOM 573 O O . THR A 1 75 ? -18.479 -8.575 7.236 1.00 85.88 75 THR A O 1
ATOM 576 N N . LEU A 1 76 ? -16.517 -7.471 7.276 1.00 80.00 76 LEU A N 1
ATOM 577 C CA . LEU A 1 76 ? -15.709 -8.590 6.786 1.00 80.00 76 LEU A CA 1
ATOM 578 C C . LEU A 1 76 ? -15.692 -9.765 7.782 1.00 80.00 76 LEU A C 1
ATOM 580 O O . LEU A 1 76 ? -15.641 -10.917 7.352 1.00 80.00 76 LEU A O 1
ATOM 584 N N . HIS A 1 77 ? -15.848 -9.514 9.090 1.00 68.69 77 HIS A N 1
ATOM 585 C CA . HIS A 1 77 ? -15.983 -10.579 10.100 1.00 68.69 77 HIS A CA 1
ATOM 586 C C . HIS A 1 77 ? -17.235 -11.438 9.919 1.00 68.69 77 HIS A C 1
ATOM 588 O O . HIS A 1 77 ? -17.226 -12.626 10.241 1.00 68.69 77 HIS A O 1
ATOM 594 N N . VAL A 1 78 ? -18.328 -10.848 9.430 1.00 56.34 78 VAL A N 1
ATOM 595 C CA . VAL A 1 78 ? -19.652 -11.494 9.405 1.00 56.34 78 VAL A CA 1
ATOM 596 C C . VAL A 1 78 ? -19.756 -12.556 8.301 1.00 56.34 78 VAL A C 1
ATOM 598 O O . VAL A 1 78 ? -20.658 -13.392 8.326 1.00 56.34 78 VAL A O 1
ATOM 601 N N . ALA A 1 79 ? -18.815 -12.591 7.352 1.00 49.41 79 ALA A N 1
ATOM 602 C CA . ALA A 1 79 ? -18.802 -13.587 6.282 1.00 49.41 79 ALA A CA 1
ATOM 603 C C . ALA A 1 79 ? -18.419 -15.010 6.749 1.00 49.41 79 ALA A C 1
ATOM 605 O O . ALA A 1 79 ? -18.616 -15.963 5.992 1.00 49.41 79 ALA A O 1
ATOM 606 N N . MET A 1 80 ? -17.923 -15.191 7.982 1.00 49.97 80 MET A N 1
ATOM 607 C CA . MET A 1 80 ? -17.771 -16.521 8.582 1.00 49.97 80 MET A CA 1
ATOM 608 C C . MET A 1 80 ? -18.987 -16.888 9.448 1.00 49.97 80 MET A C 1
ATOM 610 O O . MET A 1 80 ? -19.408 -16.089 10.285 1.00 49.97 80 MET A O 1
ATOM 614 N N . PRO A 1 81 ? -19.540 -18.111 9.320 1.00 42.34 81 PRO A N 1
ATOM 615 C CA . PRO A 1 81 ? -20.631 -18.561 10.172 1.00 42.34 81 PRO A CA 1
ATOM 616 C C . PRO A 1 81 ? -20.104 -18.779 11.594 1.00 42.34 81 PRO A C 1
ATOM 618 O O . PRO A 1 81 ? -19.534 -19.825 11.910 1.00 42.34 81 PRO A O 1
ATOM 621 N N . SER A 1 82 ? -20.283 -17.790 12.470 1.00 48.16 82 SER A N 1
ATOM 622 C CA . SER A 1 82 ? -20.031 -17.971 13.893 1.00 48.16 82 SER A CA 1
ATOM 623 C C . SER A 1 82 ? -21.130 -18.858 14.482 1.00 48.16 82 SER A C 1
ATOM 625 O O . SER A 1 82 ? -22.330 -18.580 14.425 1.00 48.16 82 SER A O 1
ATOM 627 N N . SER A 1 83 ? -20.709 -20.001 15.013 1.00 51.53 83 SER A N 1
ATOM 628 C CA . SER A 1 83 ? -21.565 -20.906 15.765 1.00 51.53 83 SER A CA 1
ATOM 629 C C . SER A 1 83 ? -22.020 -20.216 17.054 1.00 51.53 83 SER A C 1
ATOM 631 O O . SER A 1 83 ? -21.294 -20.220 18.041 1.00 51.53 83 SER A O 1
ATOM 633 N N . GLY A 1 84 ? -23.227 -19.647 17.029 1.00 51.97 84 GLY A N 1
ATOM 634 C CA . GLY A 1 84 ? -24.103 -19.439 18.185 1.00 51.97 84 GLY A CA 1
ATOM 635 C C . GLY A 1 84 ? -23.470 -18.778 19.410 1.00 51.97 84 GLY A C 1
ATOM 636 O O . GLY A 1 84 ? -23.270 -19.436 20.426 1.00 51.97 84 GLY A O 1
ATOM 637 N N . SER A 1 85 ? -23.239 -17.469 19.346 1.00 49.72 85 SER A N 1
ATOM 638 C CA . SER A 1 85 ? -23.077 -16.629 20.535 1.00 49.72 85 SER A CA 1
ATOM 639 C C . SER A 1 85 ? -23.613 -15.233 20.223 1.00 49.72 85 SER A C 1
ATOM 641 O O . SER A 1 85 ? -22.913 -14.408 19.642 1.00 49.72 85 SER A O 1
ATOM 643 N N . ASP A 1 86 ? -24.875 -14.994 20.577 1.00 51.47 86 ASP A N 1
ATOM 644 C CA . ASP A 1 86 ? -25.511 -13.678 20.510 1.00 51.47 86 ASP A CA 1
ATOM 645 C C . ASP A 1 86 ? -24.773 -12.677 21.414 1.00 51.47 86 ASP A C 1
ATOM 647 O O . ASP A 1 86 ? -24.607 -12.918 22.610 1.00 51.47 86 ASP A O 1
ATOM 651 N N . GLY A 1 87 ? -24.421 -11.516 20.855 1.00 50.41 87 GLY A N 1
ATOM 652 C CA . GLY A 1 87 ? -24.364 -10.280 21.636 1.00 50.41 87 GLY A CA 1
ATOM 653 C C . GLY A 1 87 ? -22.991 -9.734 22.022 1.00 50.41 87 GLY A C 1
ATOM 654 O O . GLY A 1 87 ? -22.750 -9.522 23.203 1.00 50.41 87 GLY A O 1
ATOM 655 N N . GLN A 1 88 ? -22.149 -9.382 21.046 1.00 48.50 88 GLN A N 1
ATOM 656 C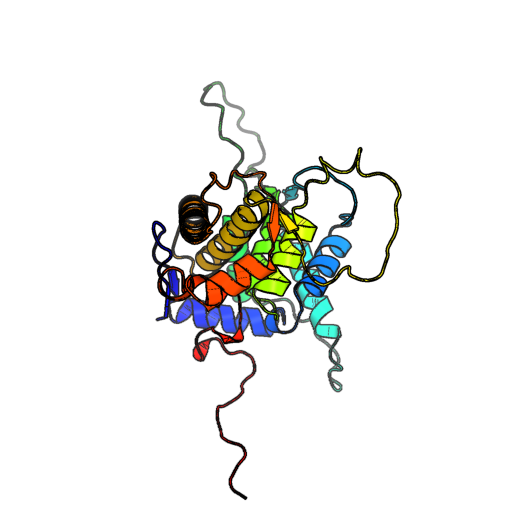 CA . GLN A 1 88 ? -21.422 -8.102 21.067 1.00 48.50 88 GLN A CA 1
ATOM 657 C C . GLN A 1 88 ? -20.857 -7.835 19.668 1.00 48.50 88 GLN A C 1
ATOM 659 O O . GLN A 1 88 ? -20.003 -8.580 19.195 1.00 48.50 88 GLN A O 1
ATOM 664 N N . VAL A 1 89 ? -21.337 -6.787 18.992 1.00 54.00 89 VAL A N 1
ATOM 665 C CA . VAL A 1 89 ? -20.594 -6.196 17.869 1.00 54.00 89 VAL A CA 1
ATOM 666 C C . VAL A 1 89 ? -19.325 -5.635 18.504 1.00 54.00 89 VAL A C 1
ATOM 668 O O . VAL A 1 89 ? -19.387 -4.662 19.254 1.00 54.00 89 VAL A O 1
ATOM 671 N N . GLY A 1 90 ? -18.223 -6.371 18.375 1.00 61.12 90 GLY A N 1
ATOM 672 C CA . GLY A 1 90 ? -16.974 -6.053 19.051 1.00 61.12 90 GLY A CA 1
ATOM 673 C C . GLY A 1 90 ? -16.352 -4.832 18.401 1.00 61.12 90 GLY A C 1
ATOM 674 O O . GLY A 1 90 ? -15.802 -4.948 17.312 1.00 61.12 90 GLY A O 1
ATOM 675 N N . SER A 1 91 ? -16.437 -3.681 19.064 1.00 79.62 91 SER A N 1
ATOM 676 C CA . SER A 1 91 ? -15.621 -2.521 18.714 1.00 79.62 91 SER A CA 1
ATOM 677 C C . SER A 1 91 ? -14.145 -2.925 18.722 1.00 79.62 91 SER A C 1
ATOM 679 O O . SER A 1 91 ? -13.718 -3.659 19.622 1.00 79.62 91 SER A O 1
ATOM 681 N N . LEU A 1 92 ? -13.369 -2.440 17.750 1.00 85.62 92 LEU A N 1
ATOM 682 C CA . LEU A 1 92 ? -11.914 -2.620 17.748 1.00 85.62 92 LEU A CA 1
ATOM 683 C C . LEU A 1 92 ? -11.328 -2.112 19.070 1.00 85.62 92 LEU A C 1
ATOM 685 O O . LEU A 1 92 ? -11.815 -1.127 19.628 1.00 85.62 92 LEU A O 1
ATOM 689 N N . ASN A 1 93 ? -10.302 -2.788 19.584 1.00 90.00 93 ASN A N 1
ATOM 690 C CA . ASN A 1 93 ? -9.625 -2.298 20.779 1.00 90.00 93 ASN A CA 1
ATOM 691 C C . ASN A 1 93 ? -8.757 -1.068 20.470 1.00 90.00 93 ASN A C 1
ATOM 693 O O . ASN A 1 93 ? -8.378 -0.834 19.321 1.00 90.00 93 ASN A O 1
ATOM 697 N N . ASP A 1 94 ? -8.396 -0.331 21.520 1.00 91.62 94 ASP A N 1
ATOM 698 C CA . ASP A 1 94 ? -7.607 0.900 21.404 1.00 91.62 94 ASP A CA 1
ATOM 699 C C . ASP A 1 94 ? -6.278 0.666 20.665 1.00 91.62 94 ASP A C 1
ATOM 701 O O . ASP A 1 94 ? -5.950 1.417 19.756 1.00 91.62 94 ASP A O 1
ATOM 705 N N . GLU A 1 95 ? -5.576 -0.439 20.938 1.00 91.56 95 GLU A N 1
ATOM 706 C CA . GLU A 1 95 ? -4.315 -0.792 20.258 1.00 91.56 95 GLU A CA 1
ATOM 707 C C . GLU A 1 95 ? -4.483 -1.018 18.739 1.00 91.56 95 GLU A C 1
ATOM 709 O O . GLU A 1 95 ? -3.631 -0.628 17.940 1.00 91.56 95 GLU A O 1
ATOM 714 N N . THR A 1 96 ? -5.588 -1.636 18.306 1.00 90.56 96 THR A N 1
ATOM 715 C CA . THR A 1 96 ? -5.903 -1.838 16.879 1.00 90.56 96 THR A CA 1
ATOM 716 C C . THR A 1 96 ? -6.249 -0.511 16.217 1.00 90.56 96 THR A C 1
ATOM 718 O O . THR A 1 96 ? -5.866 -0.277 15.070 1.00 90.56 96 THR A O 1
ATOM 721 N N . VAL A 1 97 ? -6.954 0.366 16.935 1.00 91.00 97 VAL A N 1
ATOM 722 C CA . VAL A 1 97 ? -7.270 1.717 16.467 1.00 91.00 97 VAL A CA 1
ATOM 723 C C . VAL A 1 97 ? -5.988 2.541 16.338 1.00 91.00 97 VAL A C 1
ATOM 725 O O . VAL A 1 97 ? -5.766 3.127 15.283 1.00 91.00 97 VAL A O 1
ATOM 728 N N . GLU A 1 98 ? -5.100 2.522 17.330 1.00 91.94 98 GLU A N 1
ATOM 729 C CA . GLU A 1 98 ? -3.790 3.183 17.275 1.00 91.94 98 GLU A CA 1
ATOM 730 C C . GLU A 1 98 ? -2.947 2.683 16.099 1.00 91.94 98 GLU A C 1
ATOM 732 O O . GLU A 1 98 ? -2.431 3.493 15.330 1.00 91.94 98 GLU A O 1
ATOM 737 N N . MET A 1 99 ? -2.883 1.367 15.874 1.00 91.88 99 MET A N 1
ATOM 738 C CA . MET A 1 99 ? -2.193 0.819 14.705 1.00 91.88 99 MET A CA 1
ATOM 739 C C . MET A 1 99 ? -2.798 1.309 13.389 1.00 91.88 99 MET A C 1
ATOM 741 O O . MET A 1 99 ? -2.065 1.630 12.452 1.00 91.88 99 MET A O 1
ATOM 745 N N . LEU A 1 100 ? -4.125 1.399 13.310 1.00 92.25 100 LEU A N 1
ATOM 746 C CA . LEU A 1 100 ? -4.804 1.943 12.142 1.00 92.25 100 LEU A CA 1
ATOM 747 C C . LEU A 1 100 ? -4.466 3.424 11.932 1.00 92.25 100 LEU A C 1
ATOM 749 O O . LEU A 1 100 ? -4.235 3.856 10.801 1.00 92.25 100 LEU A O 1
ATOM 753 N N . HIS A 1 101 ? -4.382 4.196 13.016 1.00 92.38 101 HIS A N 1
ATOM 754 C CA . HIS A 1 101 ? -3.948 5.587 12.978 1.00 92.38 101 HIS A CA 1
ATOM 755 C C . HIS A 1 101 ? -2.501 5.732 12.507 1.00 92.38 101 HIS A C 1
ATOM 757 O O . HIS A 1 101 ? -2.255 6.624 11.691 1.00 92.38 101 HIS A O 1
ATOM 763 N N . SER A 1 102 ? -1.578 4.886 12.973 1.00 92.31 102 SER A N 1
ATOM 764 C CA . SER A 1 102 ? -0.172 4.886 12.547 1.00 92.31 102 SER A CA 1
ATOM 765 C C . SER A 1 102 ? -0.027 4.494 11.079 1.00 92.31 102 SER A C 1
ATOM 767 O O . SER A 1 102 ? 0.610 5.214 10.309 1.00 92.31 102 SER A O 1
ATOM 769 N N . LEU A 1 103 ? -0.703 3.419 10.655 1.00 93.00 103 LEU A N 1
ATOM 770 C CA . LEU A 1 103 ? -0.704 2.957 9.266 1.00 93.00 103 LEU A CA 1
ATOM 771 C C . LEU A 1 103 ? -1.251 4.026 8.321 1.00 93.00 103 LEU A C 1
ATOM 773 O O . LEU A 1 103 ? -0.688 4.240 7.256 1.00 93.00 103 LEU A O 1
ATOM 777 N N . LEU A 1 104 ? -2.327 4.719 8.700 1.00 92.62 104 LEU A N 1
ATOM 778 C CA . LEU A 1 104 ? -2.926 5.752 7.854 1.00 92.62 104 LEU A CA 1
ATOM 779 C C . LEU A 1 104 ? -2.252 7.116 7.981 1.00 92.62 104 LEU A C 1
ATOM 781 O O . LEU A 1 104 ? -2.395 7.941 7.083 1.00 92.62 104 LEU A O 1
ATOM 785 N N . GLY A 1 105 ? -1.503 7.359 9.059 1.00 92.12 105 GLY A N 1
ATOM 786 C CA . GLY A 1 105 ? -0.829 8.631 9.317 1.00 92.12 105 GLY A CA 1
ATOM 787 C C . GLY A 1 105 ? 0.149 9.022 8.211 1.00 92.12 105 GLY A C 1
ATOM 788 O O . GLY A 1 105 ? 0.236 10.193 7.859 1.00 92.12 105 GLY A O 1
ATOM 789 N N . VAL A 1 106 ? 0.818 8.045 7.598 1.00 93.31 106 VAL A N 1
ATOM 790 C CA . VAL A 1 106 ? 1.747 8.282 6.480 1.00 93.31 106 VAL A CA 1
ATOM 791 C C . VAL A 1 106 ? 1.045 8.731 5.191 1.00 93.31 106 VAL A C 1
ATOM 793 O O . VAL A 1 106 ? 1.682 9.362 4.355 1.00 93.31 106 VAL A O 1
ATOM 796 N N . PHE A 1 107 ? -0.256 8.454 5.030 1.00 94.06 107 PHE A N 1
ATOM 797 C CA . PHE A 1 107 ? -1.055 8.827 3.849 1.00 94.06 107 PHE A CA 1
ATOM 798 C C . PHE A 1 107 ? -1.780 10.173 4.002 1.00 94.06 107 PHE A C 1
ATOM 800 O O . PHE A 1 107 ? -2.492 10.607 3.091 1.00 94.06 107 PHE A O 1
ATOM 807 N N . VAL A 1 108 ? -1.629 10.831 5.154 1.00 91.94 108 VAL A N 1
ATOM 808 C CA . VAL A 1 108 ? -2.228 12.139 5.415 1.00 91.94 108 VAL A CA 1
ATOM 809 C C . VAL A 1 108 ? -1.426 13.220 4.694 1.00 91.94 108 VAL A C 1
ATOM 811 O O . VAL A 1 108 ? -0.219 13.359 4.889 1.00 91.94 108 VAL A O 1
ATOM 814 N N . HIS A 1 109 ? -2.113 14.004 3.871 1.00 85.12 109 HIS A N 1
ATOM 815 C CA . HIS A 1 109 ? -1.584 15.216 3.270 1.00 85.12 109 HIS A CA 1
ATOM 816 C C . HIS A 1 109 ? -1.733 16.355 4.275 1.00 85.12 109 HIS A C 1
ATOM 818 O O . HIS A 1 109 ? -2.854 16.725 4.643 1.00 85.12 109 HIS A O 1
ATOM 824 N N . GLU A 1 110 ? -0.601 16.900 4.712 1.00 76.25 110 GLU A N 1
ATOM 825 C CA . GLU A 1 110 ? -0.583 18.147 5.468 1.00 76.25 110 GLU A CA 1
ATOM 826 C C . GLU A 1 110 ? -0.996 19.292 4.533 1.00 76.25 110 GLU A C 1
ATOM 828 O O . GLU A 1 110 ? -0.501 19.366 3.401 1.00 76.25 110 GLU A O 1
ATOM 833 N N . PRO A 1 111 ? -1.925 20.170 4.950 1.00 64.62 111 PRO A N 1
ATOM 834 C CA . PRO A 1 111 ? -2.208 21.374 4.189 1.00 64.62 111 PRO A CA 1
ATOM 835 C C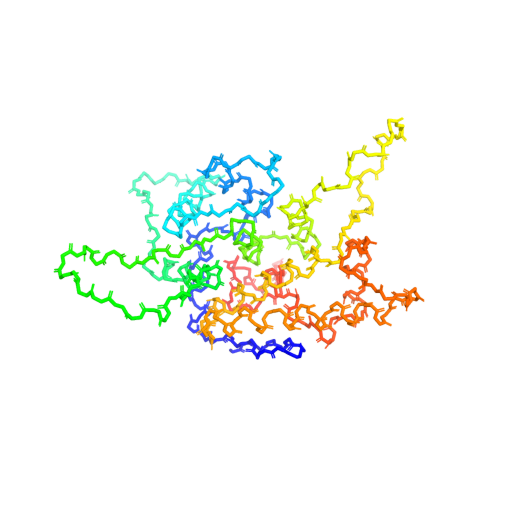 . PRO A 1 111 ? -0.912 22.179 4.113 1.00 64.62 111 PRO A C 1
ATOM 837 O O . PRO A 1 111 ? -0.310 22.464 5.146 1.00 64.62 111 PRO A O 1
ATOM 840 N N . ALA A 1 112 ? -0.465 22.510 2.898 1.00 57.28 112 ALA A N 1
ATOM 841 C CA . ALA A 1 112 ? 0.705 23.355 2.706 1.00 57.28 112 ALA A CA 1
ATOM 842 C C . ALA A 1 112 ? 0.534 24.608 3.572 1.00 57.28 112 ALA A C 1
ATOM 844 O O . ALA A 1 112 ? -0.402 25.385 3.366 1.00 57.28 112 ALA A O 1
ATOM 845 N N . SER A 1 113 ? 1.399 24.778 4.572 1.00 53.03 113 SER A N 1
ATOM 846 C CA . SER A 1 113 ? 1.427 25.957 5.433 1.00 53.03 113 SER A CA 1
ATOM 847 C C . SER A 1 113 ? 2.040 27.135 4.670 1.00 53.03 113 SER A C 1
ATOM 849 O O . SER A 1 113 ? 2.981 27.774 5.132 1.00 53.03 113 SER A O 1
ATOM 851 N N . ASP A 1 114 ? 1.544 27.407 3.467 1.00 48.69 114 ASP A N 1
ATOM 852 C CA . ASP A 1 114 ? 1.921 28.568 2.676 1.00 48.69 114 ASP A CA 1
ATOM 853 C C . ASP A 1 114 ? 1.095 29.751 3.176 1.00 48.69 114 ASP A C 1
ATOM 855 O O . ASP A 1 114 ? 0.090 30.116 2.578 1.00 48.69 114 ASP A O 1
ATOM 859 N N . ASN A 1 115 ? 1.482 30.295 4.330 1.00 46.31 115 ASN A N 1
ATOM 860 C CA . ASN A 1 115 ? 1.201 31.672 4.730 1.00 46.31 115 ASN A CA 1
ATOM 861 C C . ASN A 1 115 ? 2.158 32.066 5.867 1.00 46.31 115 ASN A C 1
ATOM 863 O O . ASN A 1 115 ? 1.776 32.158 7.031 1.00 46.31 115 ASN A O 1
ATOM 867 N N . GLU A 1 116 ? 3.410 32.368 5.510 1.00 49.97 116 GLU A N 1
ATOM 868 C CA . GLU A 1 116 ? 4.278 33.244 6.315 1.00 49.97 116 GLU A CA 1
ATOM 869 C C . GLU A 1 116 ? 3.902 34.736 6.157 1.00 49.97 116 GLU A C 1
ATOM 871 O O . GLU A 1 116 ? 4.730 35.618 6.372 1.00 49.97 116 GLU A O 1
ATOM 876 N N . ASP A 1 117 ? 2.653 35.066 5.815 1.00 45.81 117 ASP A N 1
ATOM 877 C CA . ASP A 1 117 ? 2.170 36.444 5.894 1.00 45.81 117 ASP A CA 1
ATOM 878 C C . ASP A 1 117 ? 1.572 36.681 7.280 1.00 45.81 117 ASP A C 1
ATOM 880 O O . ASP A 1 117 ? 0.381 36.514 7.548 1.00 45.81 117 ASP A O 1
ATOM 884 N N . GLY A 1 118 ? 2.452 37.064 8.203 1.00 53.81 118 GLY A N 1
ATOM 885 C CA . GLY A 1 118 ? 2.056 37.515 9.523 1.00 53.81 118 GLY A CA 1
ATOM 886 C C . GLY A 1 118 ? 1.160 38.747 9.438 1.00 53.81 118 GLY A C 1
ATOM 887 O O . GLY A 1 118 ? 1.655 39.852 9.226 1.00 53.81 118 GLY A O 1
ATOM 888 N N . GLN A 1 119 ? -0.140 38.599 9.713 1.00 49.91 119 GLN A N 1
ATOM 889 C CA . GLN A 1 119 ? -0.919 39.711 10.252 1.00 49.91 119 GLN A CA 1
ATOM 890 C C . GLN A 1 119 ? -2.206 39.321 10.994 1.00 49.91 119 GLN A C 1
ATOM 892 O O . GLN A 1 119 ? -3.150 38.774 10.440 1.00 49.91 119 GLN A O 1
ATOM 897 N N . SER A 1 120 ? -2.222 39.775 12.254 1.00 45.62 120 SER A N 1
ATOM 898 C CA . SER A 1 120 ? -3.359 40.156 13.108 1.00 45.62 120 SER A CA 1
ATOM 899 C C . SER A 1 120 ? -4.353 39.089 13.582 1.00 45.62 120 SER A C 1
ATOM 901 O O . SER A 1 120 ? -5.329 38.779 12.915 1.00 45.62 120 SER A O 1
ATOM 903 N N . ALA A 1 121 ? -4.134 38.678 14.835 1.00 54.31 121 ALA A N 1
ATOM 904 C CA . ALA A 1 121 ? -5.103 38.606 15.933 1.00 54.31 121 ALA A CA 1
ATOM 905 C C . ALA A 1 121 ? -6.606 38.559 15.580 1.00 54.31 121 ALA A C 1
ATOM 907 O O . ALA A 1 121 ? -7.235 39.590 15.336 1.00 54.31 121 ALA A O 1
ATOM 908 N N . SER A 1 122 ? -7.195 37.378 15.760 1.00 48.34 122 SER A N 1
ATOM 909 C CA . SER A 1 122 ? -8.579 37.210 16.209 1.00 48.34 122 SER A CA 1
ATOM 910 C C . SER A 1 122 ? -8.614 36.059 17.219 1.00 48.34 122 SER A C 1
ATOM 912 O O . SER A 1 122 ? -8.403 34.911 16.846 1.00 48.34 122 SER A O 1
ATOM 914 N N . GLU A 1 123 ? -8.827 36.384 18.496 1.00 52.44 123 GLU A N 1
ATOM 915 C CA . GLU A 1 123 ? -8.805 35.470 19.655 1.00 52.44 123 GLU A CA 1
ATOM 916 C C . GLU A 1 123 ? -10.101 34.643 19.835 1.00 52.44 123 GLU A C 1
ATOM 918 O O . GLU A 1 123 ? -10.387 34.213 20.942 1.00 52.44 123 GLU A O 1
ATOM 923 N N . ASP A 1 124 ? -10.881 34.390 18.779 1.00 53.75 124 ASP A N 1
ATOM 924 C CA . ASP A 1 124 ? -12.152 33.637 18.869 1.00 53.75 124 ASP A CA 1
ATOM 925 C C . ASP A 1 124 ? -12.365 32.690 17.666 1.00 53.75 124 ASP A C 1
ATOM 927 O O . ASP A 1 124 ? -13.467 32.578 17.127 1.00 53.75 124 ASP A O 1
ATOM 931 N N . ALA A 1 125 ? -11.306 32.031 17.191 1.00 54.19 125 ALA A N 1
ATOM 932 C CA . ALA A 1 125 ? -11.441 30.943 16.224 1.00 54.19 125 ALA A CA 1
ATOM 933 C C . ALA A 1 125 ? -11.389 29.617 16.987 1.00 54.19 125 ALA A C 1
ATOM 935 O O . ALA A 1 125 ? -10.382 29.333 17.633 1.00 54.19 125 ALA A O 1
ATOM 936 N N . ASP A 1 126 ? -12.488 28.860 16.947 1.00 51.75 126 ASP A N 1
ATOM 937 C CA . ASP A 1 126 ? -12.549 27.486 17.440 1.00 51.75 126 ASP A CA 1
ATOM 938 C C . ASP A 1 126 ? -11.299 26.717 16.979 1.00 51.75 126 ASP A C 1
ATOM 940 O O . 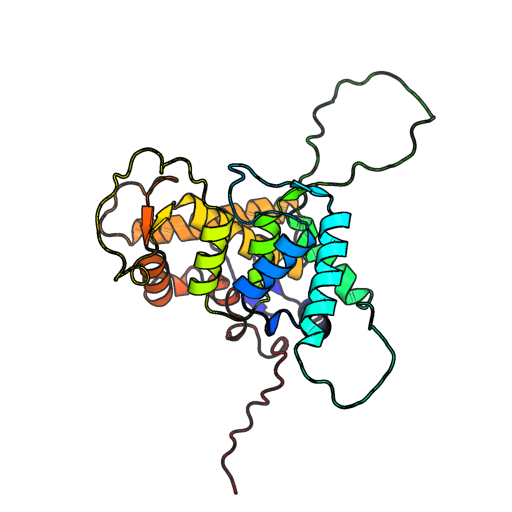ASP A 1 126 ? -10.945 26.734 15.798 1.00 51.75 126 ASP A O 1
ATOM 944 N N . ASP A 1 127 ? -10.622 26.104 17.949 1.00 54.88 127 ASP A N 1
ATOM 945 C CA . ASP A 1 127 ? -9.346 25.377 17.877 1.00 54.88 127 ASP A CA 1
ATOM 946 C C . ASP A 1 127 ? -9.487 24.041 17.113 1.00 54.88 127 ASP A C 1
ATOM 948 O O . ASP A 1 127 ? -9.016 22.990 17.543 1.00 54.88 127 ASP A O 1
ATOM 952 N N . ASP A 1 128 ? -10.214 24.058 15.995 1.00 58.53 128 ASP A N 1
ATOM 953 C CA . ASP A 1 128 ? -10.326 22.931 15.081 1.00 58.53 128 ASP A CA 1
ATOM 954 C C . ASP A 1 128 ? -9.038 22.892 14.246 1.00 58.53 128 ASP A C 1
ATOM 956 O O . ASP A 1 128 ? -8.950 23.489 13.167 1.00 58.53 128 ASP A O 1
ATOM 960 N N . GLU A 1 129 ? -8.010 22.210 14.767 1.00 63.78 129 GLU A N 1
ATOM 961 C CA . GLU A 1 129 ? -6.806 21.873 14.002 1.00 63.78 129 GLU A CA 1
ATOM 962 C C . GLU A 1 129 ? -7.213 21.338 12.616 1.00 63.78 129 GLU A C 1
ATOM 964 O O . GLU A 1 129 ? -8.104 20.482 12.522 1.00 63.78 129 GLU A O 1
ATOM 969 N N . PRO A 1 130 ? -6.598 21.824 11.519 1.00 66.06 130 PRO A N 1
ATOM 970 C CA . PRO A 1 130 ? -7.001 21.434 10.178 1.00 66.06 130 PRO A CA 1
ATOM 971 C C . PRO A 1 130 ? -6.805 19.927 10.000 1.00 66.06 130 PRO A C 1
ATOM 973 O O . PRO A 1 130 ? -5.686 19.426 9.883 1.00 66.06 130 PRO A O 1
ATOM 976 N N . GLU A 1 131 ? -7.919 19.197 9.980 1.00 78.19 131 GLU A N 1
ATOM 977 C CA . GLU A 1 131 ? -7.906 17.755 9.804 1.00 78.19 131 GLU A CA 1
ATOM 978 C C . GLU A 1 131 ? -7.318 17.406 8.430 1.00 78.19 131 GLU A C 1
ATOM 980 O O . GLU A 1 131 ? -7.844 17.799 7.385 1.00 78.19 131 GLU A O 1
ATOM 985 N N . GLY A 1 132 ? -6.220 16.651 8.435 1.00 85.06 132 GLY A N 1
ATOM 986 C CA . GLY A 1 132 ? -5.539 16.263 7.208 1.00 85.06 132 GLY A CA 1
ATOM 987 C C . GLY A 1 132 ? -6.409 15.406 6.279 1.00 85.06 132 GLY A C 1
ATOM 988 O O . GLY A 1 132 ? -7.287 14.645 6.707 1.00 85.06 132 GLY A O 1
ATOM 989 N N . SER A 1 133 ? -6.144 15.526 4.979 1.00 90.56 133 SER A N 1
ATOM 990 C CA . SER A 1 133 ? -6.846 14.764 3.941 1.00 90.56 133 SER A CA 1
ATOM 991 C C . SER A 1 133 ? -6.058 13.522 3.533 1.00 90.56 133 SER A C 1
ATOM 993 O O . SER A 1 133 ? -4.833 13.503 3.596 1.00 90.56 133 SER A O 1
ATOM 995 N N . VAL A 1 134 ? -6.756 12.464 3.134 1.00 92.06 134 VAL A N 1
ATOM 996 C CA . VAL A 1 134 ? -6.167 11.185 2.729 1.00 92.06 134 VAL A CA 1
ATOM 997 C C . VAL A 1 134 ? -6.591 10.881 1.300 1.00 92.06 134 VAL A C 1
ATOM 999 O O . VAL A 1 134 ? -7.776 10.973 0.975 1.00 92.06 134 VAL A O 1
ATOM 1002 N N . ASP A 1 135 ? -5.629 10.494 0.466 1.00 92.50 135 ASP A N 1
ATOM 1003 C CA . ASP A 1 135 ? -5.901 9.904 -0.844 1.00 92.50 135 ASP A CA 1
ATOM 1004 C C . ASP A 1 135 ? -6.422 8.476 -0.646 1.00 92.50 135 ASP A C 1
ATOM 1006 O O . ASP A 1 135 ? -5.711 7.599 -0.146 1.00 92.50 135 ASP A O 1
ATOM 1010 N N . ILE A 1 136 ? -7.688 8.261 -1.017 1.00 93.38 136 ILE A N 1
ATOM 1011 C CA . ILE A 1 136 ? -8.386 6.983 -0.854 1.00 93.38 136 ILE A CA 1
ATOM 1012 C C . ILE A 1 136 ? -7.642 5.863 -1.586 1.00 93.38 136 ILE A C 1
ATOM 1014 O O . ILE A 1 136 ? -7.469 4.784 -1.020 1.00 93.38 136 ILE A O 1
ATOM 1018 N N . SER A 1 137 ? -7.195 6.101 -2.821 1.00 93.38 137 SER A N 1
ATOM 1019 C CA . SER A 1 137 ? -6.524 5.081 -3.628 1.00 93.38 137 SER A CA 1
ATOM 1020 C C . SER A 1 137 ? -5.175 4.726 -3.020 1.00 93.38 137 SER A C 1
ATOM 1022 O O . SER A 1 137 ? -4.889 3.545 -2.832 1.00 93.38 137 SER A O 1
ATOM 1024 N N . ALA A 1 138 ? -4.379 5.726 -2.632 1.00 94.50 138 ALA A N 1
ATOM 1025 C CA . ALA A 1 138 ? -3.085 5.489 -1.993 1.00 94.50 138 ALA A CA 1
ATOM 1026 C C . ALA A 1 138 ? -3.229 4.717 -0.668 1.00 94.50 138 ALA A C 1
ATOM 1028 O O . ALA A 1 138 ? -2.515 3.739 -0.436 1.00 94.50 138 ALA A O 1
ATOM 1029 N N . ALA A 1 139 ? -4.198 5.098 0.170 1.00 95.81 139 ALA A N 1
ATOM 1030 C CA . ALA A 1 139 ? -4.454 4.431 1.443 1.00 95.81 139 ALA A CA 1
ATOM 1031 C C . ALA A 1 139 ? -4.943 2.983 1.265 1.00 95.81 139 ALA A C 1
ATOM 1033 O O . ALA A 1 139 ? -4.471 2.091 1.972 1.00 95.81 139 ALA A O 1
ATOM 1034 N N . ILE A 1 140 ? -5.841 2.719 0.304 1.00 96.19 140 ILE A N 1
ATOM 1035 C CA . ILE A 1 140 ? -6.257 1.345 -0.026 1.00 96.19 140 ILE A CA 1
ATOM 1036 C C . ILE A 1 140 ? -5.049 0.535 -0.504 1.00 96.19 140 ILE A C 1
ATOM 1038 O O . ILE A 1 140 ? -4.843 -0.566 0.001 1.00 96.19 140 ILE A O 1
ATOM 1042 N N . CYS A 1 141 ? -4.230 1.078 -1.414 1.00 96.81 141 CYS A N 1
ATOM 1043 C CA . CYS A 1 141 ? -3.014 0.423 -1.900 1.00 96.81 141 CYS A CA 1
ATOM 1044 C C . CYS A 1 141 ? -2.069 0.059 -0.745 1.00 96.81 141 CYS A C 1
ATOM 1046 O O . CYS A 1 141 ? -1.593 -1.072 -0.677 1.00 96.81 141 CYS A O 1
ATOM 1048 N N . GLY A 1 142 ? -1.865 0.967 0.211 1.00 96.81 142 GLY A N 1
ATOM 1049 C CA . GLY A 1 142 ? -1.095 0.691 1.424 1.00 96.81 142 GLY A CA 1
ATOM 1050 C C . GLY A 1 142 ? -1.671 -0.456 2.257 1.00 96.81 142 GLY A C 1
ATOM 1051 O O . GLY A 1 142 ? -0.942 -1.356 2.663 1.00 96.81 142 GLY A O 1
ATOM 1052 N N . LEU A 1 143 ? -2.989 -0.485 2.461 1.00 96.44 143 LEU A N 1
ATOM 1053 C CA . LEU A 1 143 ? -3.668 -1.547 3.215 1.00 96.44 143 LEU A CA 1
ATOM 1054 C C . LEU A 1 143 ? -3.614 -2.920 2.527 1.00 96.44 143 LEU A C 1
ATOM 1056 O O . LEU A 1 143 ? -3.805 -3.944 3.185 1.00 96.44 143 LEU A O 1
ATOM 1060 N N . LEU A 1 144 ? -3.315 -2.995 1.228 1.00 96.50 144 LEU A N 1
ATOM 1061 C CA . LEU A 1 144 ? -3.203 -4.287 0.549 1.00 96.50 144 LEU A CA 1
ATOM 1062 C C . LEU A 1 144 ? -2.062 -5.142 1.109 1.00 96.50 144 LEU A C 1
ATOM 1064 O O . LEU A 1 144 ? -2.146 -6.368 1.027 1.00 96.50 144 LEU A O 1
ATOM 1068 N N . VAL A 1 145 ? -1.025 -4.552 1.718 1.00 95.31 145 VAL A N 1
ATOM 1069 C CA . VAL A 1 145 ? 0.096 -5.324 2.291 1.00 95.31 145 VAL A CA 1
ATOM 1070 C C . VAL A 1 145 ? -0.357 -6.263 3.413 1.00 95.31 145 VAL A C 1
ATOM 1072 O O . VAL A 1 145 ? 0.214 -7.337 3.575 1.00 95.31 145 VAL A O 1
ATOM 1075 N N . VAL A 1 146 ? -1.443 -5.918 4.117 1.00 94.25 146 VAL A N 1
ATOM 1076 C CA . VAL A 1 146 ? -2.041 -6.732 5.189 1.00 94.25 146 VAL A CA 1
ATOM 1077 C C . VAL A 1 146 ? -3.171 -7.659 4.719 1.00 94.25 146 VAL A C 1
ATOM 1079 O O . VAL A 1 146 ? -3.817 -8.307 5.542 1.00 94.25 146 VAL A O 1
ATOM 1082 N N . CYS A 1 147 ? -3.409 -7.747 3.408 1.00 94.88 147 CYS A N 1
ATOM 1083 C CA . CYS A 1 147 ? -4.404 -8.631 2.792 1.00 94.88 147 CYS A CA 1
ATOM 1084 C C . CYS A 1 147 ? -3.789 -9.955 2.310 1.00 94.88 147 CYS A C 1
ATOM 1086 O O . CYS A 1 147 ? -2.576 -10.037 2.087 1.00 94.88 147 CYS A O 1
ATOM 1088 N N . LYS A 1 148 ? -4.610 -10.988 2.073 1.00 93.50 148 LYS A N 1
ATOM 1089 C CA . LYS A 1 148 ? -4.135 -12.188 1.354 1.00 93.50 148 LYS A CA 1
ATOM 1090 C C . LYS A 1 148 ? -3.950 -11.888 -0.136 1.00 93.50 148 LYS A C 1
ATOM 1092 O O . LYS A 1 148 ? -4.631 -11.029 -0.695 1.00 93.50 148 LYS A O 1
ATOM 1097 N N . GLY A 1 149 ? -3.073 -12.655 -0.773 1.00 92.12 149 GLY A N 1
ATOM 1098 C CA . GLY A 1 149 ? -2.789 -12.571 -2.205 1.00 92.12 149 GLY A CA 1
ATOM 1099 C C . GLY A 1 149 ? -1.300 -12.411 -2.482 1.00 92.12 149 GLY A C 1
ATOM 1100 O O . GLY A 1 149 ? -0.529 -12.047 -1.591 1.00 92.12 149 GLY A O 1
ATOM 1101 N N . SER A 1 150 ? -0.931 -12.700 -3.722 1.00 93.81 150 SER A N 1
ATOM 1102 C CA . SER A 1 150 ? 0.415 -12.506 -4.260 1.00 93.81 150 SER A CA 1
ATOM 1103 C C . SER A 1 150 ? 0.728 -11.028 -4.501 1.00 93.81 150 SER A C 1
ATOM 1105 O O . SER A 1 150 ? -0.178 -10.197 -4.637 1.00 93.81 150 SER A O 1
ATOM 1107 N N . MET A 1 151 ? 2.015 -10.692 -4.617 1.00 93.94 151 MET A N 1
ATOM 1108 C CA . MET A 1 151 ? 2.463 -9.356 -5.020 1.00 93.94 151 MET A CA 1
ATOM 1109 C C . MET A 1 151 ? 1.835 -8.956 -6.361 1.00 93.94 151 MET A C 1
ATOM 1111 O O . MET A 1 151 ? 1.364 -7.830 -6.512 1.00 93.94 151 MET A O 1
ATOM 1115 N N . PHE A 1 152 ? 1.769 -9.893 -7.310 1.00 93.94 152 PHE A N 1
ATOM 1116 C CA . PHE A 1 152 ? 1.155 -9.677 -8.615 1.00 93.94 152 PHE A CA 1
ATOM 1117 C C . PHE A 1 152 ? -0.319 -9.257 -8.492 1.00 93.94 152 PHE A C 1
ATOM 1119 O O . PHE A 1 152 ? -0.683 -8.196 -8.988 1.00 93.94 152 PHE A O 1
ATOM 1126 N N . GLU A 1 153 ? -1.152 -10.012 -7.767 1.00 94.50 153 GLU A N 1
ATOM 1127 C CA . GLU A 1 153 ? -2.578 -9.682 -7.576 1.00 94.50 153 GLU A CA 1
ATOM 1128 C C . GLU A 1 153 ? -2.781 -8.315 -6.901 1.00 94.50 153 GLU A C 1
ATOM 1130 O O . GLU A 1 153 ? -3.692 -7.564 -7.263 1.00 94.50 153 GLU A O 1
ATOM 1135 N N . LYS A 1 154 ? -1.919 -7.970 -5.937 1.00 96.06 154 LYS A N 1
ATOM 1136 C CA . LYS A 1 154 ? -1.953 -6.668 -5.257 1.00 96.06 154 LYS A CA 1
ATOM 1137 C C . LYS A 1 154 ? -1.615 -5.536 -6.219 1.00 96.06 154 LYS A C 1
ATOM 1139 O O . LYS A 1 154 ? -2.329 -4.539 -6.239 1.00 96.06 154 LYS A O 1
ATOM 1144 N N . LEU A 1 155 ? -0.592 -5.706 -7.057 1.00 95.19 155 LEU A N 1
ATOM 1145 C CA . LEU A 1 155 ? -0.227 -4.733 -8.090 1.00 95.19 155 LEU A CA 1
ATOM 1146 C C . LEU A 1 155 ? -1.327 -4.563 -9.145 1.00 95.19 155 LEU A C 1
ATOM 1148 O O . LEU A 1 155 ? -1.587 -3.434 -9.550 1.00 95.19 155 LEU A O 1
ATOM 1152 N N . GLN A 1 156 ? -2.020 -5.636 -9.543 1.00 93.81 156 GLN A N 1
ATOM 1153 C CA . GLN A 1 156 ? -3.189 -5.535 -10.430 1.00 93.81 156 GLN A CA 1
ATOM 1154 C C . GLN A 1 156 ? -4.311 -4.711 -9.786 1.00 93.81 156 GLN A C 1
ATOM 1156 O O . GLN A 1 156 ? -4.901 -3.829 -10.411 1.00 93.81 156 GLN A O 1
ATOM 1161 N N . CYS A 1 157 ? -4.580 -4.955 -8.501 1.00 94.56 157 CYS A N 1
ATOM 1162 C CA . CYS A 1 157 ? -5.562 -4.180 -7.753 1.00 94.56 157 CYS A CA 1
ATOM 1163 C C . CYS A 1 157 ? -5.161 -2.696 -7.654 1.00 94.56 157 CYS A C 1
ATOM 1165 O O . CYS A 1 157 ? -6.008 -1.829 -7.876 1.00 94.56 157 CYS A O 1
ATOM 1167 N N . CYS A 1 158 ? -3.886 -2.395 -7.373 1.00 94.50 158 CYS A N 1
ATOM 1168 C CA . CYS A 1 158 ? -3.367 -1.025 -7.352 1.00 94.50 158 CYS A CA 1
ATOM 1169 C C . CYS A 1 158 ? -3.479 -0.349 -8.722 1.00 94.50 158 CYS A C 1
ATOM 1171 O O . CYS A 1 158 ? -3.933 0.789 -8.812 1.00 94.50 158 CYS A O 1
ATOM 1173 N N . ALA A 1 159 ? -3.127 -1.053 -9.799 1.00 92.12 159 ALA A N 1
ATOM 1174 C CA . ALA A 1 159 ? -3.232 -0.524 -11.152 1.00 92.12 159 ALA A CA 1
ATOM 1175 C C . ALA A 1 159 ? -4.673 -0.152 -11.506 1.00 92.12 159 ALA A C 1
ATOM 1177 O O . ALA A 1 159 ? -4.930 0.935 -12.011 1.00 92.12 159 ALA A O 1
ATOM 1178 N N . SER A 1 160 ? -5.635 -0.996 -11.137 1.00 90.56 160 SER A N 1
ATOM 1179 C CA . SER A 1 160 ? -7.052 -0.695 -11.332 1.00 90.56 160 SER A CA 1
ATOM 1180 C C . SER A 1 160 ? -7.576 0.454 -10.449 1.00 90.56 160 SER A C 1
ATOM 1182 O O . SER A 1 160 ? -8.616 1.026 -10.770 1.00 90.56 160 SER A O 1
ATOM 1184 N N . LEU A 1 161 ? -6.896 0.794 -9.347 1.00 89.50 161 LEU A N 1
ATOM 1185 C CA . LEU A 1 161 ? -7.211 1.946 -8.486 1.00 89.50 161 LEU A CA 1
ATOM 1186 C C . LEU A 1 161 ? -6.586 3.260 -8.969 1.00 89.50 161 LEU A C 1
ATOM 1188 O O . LEU A 1 161 ? -7.129 4.328 -8.694 1.00 89.50 161 LEU A O 1
ATOM 1192 N N . MET A 1 162 ? -5.429 3.173 -9.624 1.00 87.25 162 MET A N 1
ATOM 1193 C CA . MET A 1 162 ? -4.575 4.308 -9.987 1.00 87.25 162 MET A CA 1
ATOM 1194 C C . MET A 1 162 ? -4.548 4.590 -11.493 1.00 87.25 162 MET A C 1
ATOM 1196 O O . MET A 1 162 ? -3.830 5.489 -11.926 1.00 87.25 162 MET A O 1
ATOM 1200 N N . ASN A 1 163 ? -5.263 3.811 -12.310 1.00 76.19 163 ASN A N 1
ATOM 1201 C CA . ASN A 1 163 ? -5.308 4.036 -13.749 1.00 76.19 163 ASN A CA 1
ATOM 1202 C C . ASN A 1 163 ? -5.965 5.386 -14.060 1.00 76.19 163 ASN A C 1
ATOM 1204 O O . ASN A 1 163 ? -7.184 5.539 -14.022 1.00 76.19 163 ASN A O 1
ATOM 1208 N N . ASP A 1 164 ? -5.114 6.351 -14.406 1.00 59.72 164 ASP A N 1
ATOM 1209 C CA . ASP A 1 164 ? -5.479 7.536 -15.170 1.00 59.72 164 ASP A CA 1
ATOM 1210 C C . ASP A 1 164 ? -5.836 7.084 -16.593 1.00 59.72 164 ASP A C 1
ATOM 1212 O O . ASP A 1 164 ? -4.949 6.897 -17.435 1.00 59.72 164 ASP A O 1
ATOM 1216 N N . ASP A 1 165 ? -7.127 6.899 -16.866 1.00 55.19 165 ASP A N 1
ATOM 1217 C CA . ASP A 1 165 ? -7.690 6.661 -18.205 1.00 55.19 165 ASP A CA 1
ATOM 1218 C C . ASP A 1 165 ? -7.569 7.911 -19.112 1.00 55.19 165 ASP A C 1
ATOM 1220 O O . ASP A 1 165 ? -8.540 8.367 -19.717 1.00 55.19 165 ASP A O 1
ATOM 1224 N N . ASP A 1 166 ? -6.377 8.500 -19.221 1.00 51.72 166 ASP A N 1
ATOM 1225 C CA . ASP A 1 166 ? -6.134 9.643 -20.110 1.00 51.72 166 ASP A CA 1
ATOM 1226 C C . ASP A 1 166 ? -5.917 9.228 -21.578 1.00 51.72 166 ASP A C 1
ATOM 1228 O O . ASP A 1 166 ? -6.058 10.061 -22.474 1.00 51.72 166 ASP A O 1
ATOM 1232 N N . ASP A 1 167 ? -5.646 7.947 -21.864 1.00 51.53 167 ASP A N 1
ATOM 1233 C CA . ASP A 1 167 ? -5.263 7.508 -23.217 1.00 51.53 167 ASP A CA 1
ATOM 1234 C C . ASP A 1 167 ? -6.375 6.829 -24.042 1.00 51.53 167 ASP A C 1
ATOM 1236 O O . ASP A 1 167 ? -6.208 6.651 -25.251 1.00 51.53 167 ASP A O 1
ATOM 1240 N N . ASP A 1 168 ? -7.549 6.523 -23.476 1.00 49.53 168 ASP A N 1
ATOM 1241 C CA . ASP A 1 168 ? -8.556 5.704 -24.179 1.00 49.53 168 ASP A CA 1
ATOM 1242 C C . ASP A 1 168 ? -9.653 6.504 -24.907 1.00 49.53 168 ASP A C 1
ATOM 1244 O O . ASP A 1 168 ? -10.835 6.158 -24.923 1.00 49.53 168 ASP A O 1
ATOM 1248 N N . LYS A 1 169 ? -9.262 7.603 -25.563 1.00 51.53 169 LYS A N 1
ATOM 1249 C CA . LYS A 1 169 ? -10.124 8.275 -26.558 1.00 51.53 169 LYS A CA 1
ATOM 1250 C C . LYS A 1 169 ? -9.776 7.956 -28.010 1.00 51.53 169 LYS A C 1
ATOM 1252 O O . LYS A 1 169 ? -10.408 8.532 -28.891 1.00 51.53 169 LYS A O 1
ATOM 1257 N N . ASN A 1 170 ? -8.826 7.056 -28.286 1.00 43.66 170 ASN A N 1
ATOM 1258 C CA . ASN A 1 170 ? -8.415 6.774 -29.670 1.00 43.66 170 ASN A CA 1
ATOM 1259 C C . ASN A 1 170 ? -8.123 5.305 -30.043 1.00 43.66 170 ASN A C 1
ATOM 1261 O O . ASN A 1 170 ? -7.661 5.071 -31.162 1.00 43.66 170 ASN A O 1
ATOM 1265 N N . ALA A 1 171 ? -8.417 4.306 -29.206 1.00 48.19 171 ALA A N 1
ATOM 1266 C CA . ALA A 1 171 ? -8.327 2.907 -29.631 1.00 48.19 171 ALA A CA 1
ATOM 1267 C C . ALA A 1 171 ? -9.667 2.445 -30.233 1.00 48.19 171 ALA A C 1
ATOM 1269 O O . ALA A 1 171 ? -10.677 2.305 -29.549 1.00 48.19 171 ALA A O 1
ATOM 1270 N N . GLY A 1 172 ? -9.674 2.286 -31.557 1.00 40.72 172 GLY A N 1
ATOM 1271 C CA . GLY A 1 172 ? -10.835 1.898 -32.347 1.00 40.72 172 GLY A CA 1
ATOM 1272 C C . GLY A 1 172 ? -11.469 0.573 -31.924 1.00 40.72 172 GLY A C 1
ATOM 1273 O O . GLY A 1 172 ? -10.804 -0.362 -31.487 1.00 40.72 172 GLY A O 1
ATOM 1274 N N . GLU A 1 173 ? -12.782 0.505 -32.123 1.00 48.75 173 GLU A N 1
ATOM 1275 C CA . GLU A 1 173 ? -13.576 -0.717 -32.064 1.00 48.75 173 GLU A CA 1
ATOM 1276 C C . GLU A 1 173 ? -12.975 -1.790 -32.991 1.00 48.75 173 GLU A C 1
ATOM 1278 O O . GLU A 1 173 ? -12.991 -1.652 -34.215 1.00 48.75 173 GLU A O 1
ATOM 1283 N N . GLY A 1 174 ? -12.454 -2.870 -32.408 1.00 42.66 174 GLY A N 1
ATOM 1284 C CA . GLY A 1 174 ? -11.989 -4.049 -33.136 1.00 42.66 174 GLY A CA 1
ATOM 1285 C C . GLY A 1 174 ? -11.631 -5.191 -32.184 1.00 42.66 174 GLY A C 1
ATOM 1286 O O . GLY A 1 174 ? -10.681 -5.064 -31.425 1.00 42.66 174 GLY A O 1
ATOM 1287 N N . GLU A 1 175 ? -12.469 -6.237 -32.193 1.00 44.62 175 GLU A N 1
ATOM 1288 C CA . GLU A 1 175 ? -12.167 -7.686 -32.064 1.00 44.62 175 GLU A CA 1
ATOM 1289 C C . GLU A 1 175 ? -10.868 -8.053 -31.296 1.00 44.62 175 GLU A C 1
ATOM 1291 O O . GLU A 1 175 ? -9.778 -7.704 -31.717 1.00 44.62 175 GLU A O 1
ATOM 1296 N N . ASP A 1 176 ? -10.838 -8.735 -30.145 1.00 40.22 176 ASP A N 1
ATOM 1297 C CA . ASP A 1 176 ? -11.433 -10.027 -29.800 1.00 40.22 176 ASP A CA 1
ATOM 1298 C C . ASP A 1 176 ? -11.452 -10.218 -28.265 1.00 40.22 176 ASP A C 1
ATOM 1300 O O . ASP A 1 176 ? -10.459 -10.029 -27.561 1.00 40.22 176 ASP A O 1
ATOM 1304 N N . LYS A 1 177 ? -12.590 -10.649 -27.709 1.00 44.31 177 LYS A N 1
ATOM 1305 C CA . LYS A 1 177 ? -12.799 -10.852 -26.261 1.00 44.31 177 LYS A CA 1
ATOM 1306 C C . LYS A 1 177 ? -12.354 -12.239 -25.769 1.00 44.31 177 LYS A C 1
ATOM 1308 O O . LYS A 1 177 ? -13.141 -12.908 -25.101 1.00 44.31 177 LYS A O 1
ATOM 1313 N N . ASN A 1 178 ? -11.140 -12.700 -26.087 1.00 39.97 178 ASN A N 1
ATOM 1314 C CA . ASN A 1 178 ? -10.726 -14.046 -25.654 1.00 39.97 178 ASN A CA 1
ATOM 1315 C C . ASN A 1 178 ? -9.258 -14.245 -25.227 1.00 39.97 178 ASN A C 1
ATOM 1317 O O . ASN A 1 178 ? -8.787 -15.375 -25.235 1.00 39.97 178 ASN A O 1
ATOM 1321 N N . GLU A 1 179 ? -8.553 -13.194 -24.787 1.00 43.88 179 GLU A N 1
ATOM 1322 C CA . GLU A 1 179 ? -7.189 -13.329 -24.222 1.00 43.88 179 GLU A CA 1
ATOM 1323 C C . GLU A 1 179 ? -6.857 -12.299 -23.112 1.00 43.88 179 GLU A C 1
ATOM 1325 O O . GLU A 1 179 ? -5.704 -11.983 -22.829 1.00 43.88 179 GLU A O 1
ATOM 1330 N N . LYS A 1 180 ? -7.877 -11.771 -22.420 1.00 45.62 180 LYS A N 1
ATOM 1331 C CA . LYS A 1 180 ? -7.767 -10.635 -21.475 1.00 45.62 180 LYS A CA 1
ATOM 1332 C C . LYS A 1 180 ? -7.163 -10.975 -20.093 1.00 45.62 180 LYS A C 1
ATOM 1334 O O . LYS A 1 180 ? -7.488 -10.324 -19.107 1.00 45.62 180 LYS A O 1
ATOM 1339 N N . ALA A 1 181 ? -6.328 -12.007 -19.994 1.00 46.81 181 ALA A N 1
ATOM 1340 C CA . ALA A 1 181 ? -5.718 -12.437 -18.728 1.00 46.81 181 ALA A CA 1
ATOM 1341 C C . ALA A 1 181 ? -4.186 -12.571 -18.780 1.00 46.81 181 ALA A C 1
ATOM 1343 O O . ALA A 1 181 ? -3.570 -12.877 -17.762 1.00 46.81 181 ALA A O 1
ATOM 1344 N N . ALA A 1 182 ? -3.546 -12.384 -19.940 1.00 47.81 182 ALA A N 1
ATOM 1345 C CA . ALA A 1 182 ? -2.152 -12.804 -20.095 1.00 47.81 182 ALA A CA 1
ATOM 1346 C C . ALA A 1 182 ? -1.103 -11.704 -19.861 1.00 47.81 182 ALA A C 1
ATOM 1348 O O . ALA A 1 182 ? 0.026 -12.040 -19.505 1.00 47.81 182 ALA A O 1
ATOM 1349 N N . CYS A 1 183 ? -1.435 -10.420 -20.023 1.00 55.94 183 CYS A N 1
ATOM 1350 C CA . CYS A 1 183 ? -0.441 -9.349 -19.936 1.00 55.94 183 CYS A CA 1
ATOM 1351 C C . CYS A 1 183 ? -1.110 -8.009 -19.599 1.00 55.94 183 CYS A C 1
ATOM 1353 O O . CYS A 1 183 ? -1.404 -7.214 -20.487 1.00 55.94 183 CYS A O 1
ATOM 1355 N N . GLU A 1 184 ? -1.420 -7.779 -18.323 1.00 79.25 184 GLU A N 1
ATOM 1356 C CA . GLU A 1 184 ? -1.884 -6.462 -17.879 1.00 79.25 184 GLU A CA 1
ATOM 1357 C C . GLU A 1 184 ? -0.704 -5.489 -17.949 1.00 79.25 184 GLU A C 1
ATOM 1359 O O . GLU A 1 184 ? 0.247 -5.569 -17.165 1.00 79.25 184 GLU A O 1
ATOM 1364 N N . THR A 1 185 ? -0.724 -4.640 -18.973 1.00 86.75 185 THR A N 1
ATOM 1365 C CA . THR A 1 185 ? 0.265 -3.586 -19.173 1.00 86.75 185 THR A CA 1
ATOM 1366 C C . THR A 1 185 ? -0.146 -2.353 -18.389 1.00 86.75 185 THR A C 1
ATOM 1368 O O . THR A 1 185 ? -1.271 -1.879 -18.539 1.00 86.75 185 THR A O 1
ATOM 1371 N N . VAL A 1 186 ? 0.766 -1.815 -17.589 1.00 90.50 186 VAL A N 1
ATOM 1372 C CA . VAL A 1 186 ? 0.542 -0.638 -16.742 1.00 90.50 186 VAL A CA 1
ATOM 1373 C C . VAL A 1 186 ? 1.669 0.363 -16.940 1.00 90.50 186 VAL A C 1
ATOM 1375 O O . VAL A 1 186 ? 2.776 -0.015 -17.320 1.00 90.50 186 VAL A O 1
ATOM 1378 N N . LYS A 1 187 ? 1.414 1.645 -16.675 1.00 91.12 187 LYS A N 1
ATOM 1379 C CA . LYS A 1 187 ? 2.467 2.664 -16.730 1.00 91.12 187 LYS A CA 1
ATOM 1380 C C . LYS A 1 187 ? 3.474 2.443 -15.596 1.00 91.12 187 LYS A C 1
ATOM 1382 O O . LYS A 1 187 ? 3.088 2.100 -14.478 1.00 91.12 187 LYS A O 1
ATOM 1387 N N . VAL A 1 188 ? 4.757 2.696 -15.850 1.00 92.00 188 VAL A N 1
ATOM 1388 C CA . VAL A 1 188 ? 5.823 2.611 -14.832 1.00 92.00 188 VAL A CA 1
ATOM 1389 C C . VAL A 1 188 ? 5.504 3.480 -13.609 1.00 92.00 188 VAL A C 1
ATOM 1391 O O . VAL A 1 188 ? 5.711 3.031 -12.481 1.00 92.00 188 VAL A O 1
ATOM 1394 N N . LYS A 1 189 ? 4.906 4.669 -13.801 1.00 92.06 189 LYS A N 1
ATOM 1395 C CA . LYS A 1 189 ? 4.445 5.528 -12.692 1.00 92.06 189 LYS A CA 1
ATOM 1396 C C . LYS A 1 189 ? 3.469 4.816 -11.753 1.00 92.06 189 LYS A C 1
ATOM 1398 O O . LYS A 1 189 ? 3.538 5.010 -10.548 1.00 92.06 189 LYS A O 1
ATOM 1403 N N . THR A 1 190 ? 2.605 3.955 -12.287 1.00 93.06 190 THR A N 1
ATOM 1404 C CA . THR A 1 190 ? 1.612 3.208 -11.510 1.00 93.06 190 THR A CA 1
ATOM 1405 C C . THR A 1 190 ? 2.281 2.149 -10.640 1.00 93.06 190 THR A C 1
ATOM 1407 O O . THR A 1 190 ? 1.924 2.000 -9.470 1.00 93.06 190 THR A O 1
ATOM 1410 N N . ILE A 1 191 ? 3.296 1.453 -11.169 1.00 94.69 191 ILE A N 1
ATOM 1411 C CA . ILE A 1 191 ? 4.115 0.536 -10.364 1.00 94.69 191 ILE A CA 1
ATOM 1412 C C . ILE A 1 191 ? 4.837 1.330 -9.276 1.00 94.69 191 ILE A C 1
ATOM 1414 O O . ILE A 1 191 ? 4.730 0.954 -8.112 1.00 94.69 191 ILE A O 1
ATOM 1418 N N . LYS A 1 192 ? 5.474 2.462 -9.619 1.00 95.56 192 LYS A N 1
ATOM 1419 C CA . LYS A 1 192 ? 6.139 3.339 -8.640 1.00 95.56 192 LYS A CA 1
ATOM 1420 C C . LYS A 1 192 ? 5.201 3.683 -7.486 1.00 95.56 192 LYS A C 1
ATOM 1422 O O . LYS A 1 192 ? 5.493 3.350 -6.345 1.00 95.56 192 LYS A O 1
ATOM 1427 N N . SER A 1 193 ? 4.046 4.275 -7.791 1.00 95.31 193 SER A N 1
ATOM 1428 C CA . SER A 1 193 ? 3.058 4.687 -6.792 1.00 95.31 193 SER A CA 1
ATOM 1429 C C . SER A 1 193 ? 2.574 3.520 -5.932 1.00 95.31 193 SER A C 1
ATOM 1431 O O . SER A 1 193 ? 2.426 3.678 -4.721 1.00 95.31 193 SER A O 1
ATOM 1433 N N . SER A 1 194 ? 2.383 2.337 -6.524 1.00 96.38 194 SER A N 1
ATOM 1434 C CA . SER A 1 194 ? 2.002 1.126 -5.787 1.00 96.38 194 SER A CA 1
ATOM 1435 C C . SER A 1 194 ? 3.076 0.717 -4.776 1.00 96.38 194 SER A C 1
ATOM 1437 O O . SER A 1 194 ? 2.771 0.488 -3.606 1.00 96.38 194 SER A O 1
ATOM 1439 N N . LEU A 1 195 ? 4.338 0.674 -5.211 1.00 97.06 195 LEU A N 1
ATOM 1440 C CA . LEU A 1 195 ? 5.478 0.316 -4.367 1.00 97.06 195 LEU A CA 1
ATOM 1441 C C . LEU A 1 195 ? 5.713 1.339 -3.253 1.00 97.06 195 LEU A C 1
ATOM 1443 O O . LEU A 1 195 ? 5.931 0.948 -2.105 1.00 97.06 195 LEU A O 1
ATOM 1447 N N . THR A 1 196 ? 5.593 2.632 -3.566 1.00 96.62 196 THR A N 1
ATOM 1448 C CA . THR A 1 196 ? 5.645 3.712 -2.576 1.00 96.62 196 THR A CA 1
ATOM 1449 C C . THR A 1 196 ? 4.568 3.504 -1.509 1.00 96.62 196 THR A C 1
ATOM 1451 O O . THR A 1 196 ? 4.875 3.540 -0.321 1.00 96.62 196 THR A O 1
ATOM 1454 N N . CYS A 1 197 ? 3.325 3.190 -1.896 1.00 97.38 197 CYS A N 1
ATOM 1455 C CA . CYS A 1 197 ? 2.248 2.927 -0.934 1.00 97.38 197 CYS A CA 1
ATOM 1456 C C . CYS A 1 197 ? 2.541 1.711 -0.039 1.00 97.38 197 CYS A C 1
ATOM 1458 O O . CYS A 1 197 ? 2.261 1.757 1.159 1.00 97.38 197 CYS A O 1
ATOM 1460 N N . PHE A 1 198 ? 3.126 0.639 -0.584 1.00 96.75 198 PHE A N 1
ATOM 1461 C CA . PHE A 1 198 ? 3.504 -0.533 0.212 1.00 96.75 198 PHE A CA 1
ATOM 1462 C C . PHE A 1 198 ? 4.582 -0.193 1.247 1.00 96.75 198 PHE A C 1
ATOM 1464 O O . PHE A 1 198 ? 4.412 -0.503 2.426 1.00 96.75 198 PHE A O 1
ATOM 1471 N N . LEU A 1 199 ? 5.654 0.498 0.841 1.00 95.44 199 LEU A N 1
ATOM 1472 C CA . LEU A 1 199 ? 6.709 0.936 1.763 1.00 95.44 199 LEU A CA 1
ATOM 1473 C C . LEU A 1 199 ? 6.188 1.897 2.826 1.00 95.44 199 LEU A C 1
ATOM 1475 O O . LEU A 1 199 ? 6.508 1.734 4.002 1.00 95.44 199 LEU A O 1
ATOM 1479 N N . MET A 1 200 ? 5.350 2.860 2.438 1.00 95.12 200 MET A N 1
ATOM 1480 C CA . MET A 1 200 ? 4.693 3.760 3.383 1.00 95.12 200 MET A CA 1
ATOM 1481 C C . MET A 1 200 ? 3.913 2.973 4.435 1.00 95.12 200 MET A C 1
ATOM 1483 O O . MET A 1 200 ? 4.087 3.224 5.625 1.00 95.12 200 MET A O 1
ATOM 1487 N N . ALA A 1 201 ? 3.113 1.985 4.024 1.00 95.62 201 ALA A N 1
ATOM 1488 C CA . ALA A 1 201 ? 2.371 1.145 4.957 1.00 95.62 201 ALA A CA 1
ATOM 1489 C C . ALA A 1 201 ? 3.301 0.368 5.899 1.00 95.62 201 ALA A C 1
ATOM 1491 O O . ALA A 1 201 ? 3.037 0.315 7.098 1.00 95.62 201 ALA A O 1
ATOM 1492 N N . PHE A 1 202 ? 4.416 -0.179 5.404 1.00 93.88 202 PHE A N 1
ATOM 1493 C CA . PHE A 1 202 ? 5.393 -0.848 6.265 1.00 93.88 202 PHE A CA 1
ATOM 1494 C C . PHE A 1 202 ? 6.006 0.097 7.302 1.00 93.88 202 PHE A C 1
ATOM 1496 O O . PHE A 1 202 ? 6.067 -0.271 8.474 1.00 93.88 202 PHE A O 1
ATOM 1503 N N . TYR A 1 203 ? 6.387 1.316 6.909 1.00 93.50 203 TYR A N 1
ATOM 1504 C CA . TYR A 1 203 ? 6.892 2.326 7.845 1.00 93.50 203 TYR A CA 1
ATOM 1505 C C . TYR A 1 203 ? 5.825 2.800 8.840 1.00 93.50 203 TYR A C 1
ATOM 1507 O O . TYR A 1 203 ? 6.127 3.041 10.008 1.00 93.50 203 TYR A O 1
ATOM 1515 N N . GLY A 1 204 ? 4.570 2.904 8.396 1.00 92.88 204 GLY A N 1
ATOM 1516 C CA . GLY A 1 204 ? 3.433 3.212 9.261 1.00 92.88 204 GLY A CA 1
ATOM 1517 C C . GLY A 1 204 ? 3.189 2.119 10.305 1.00 92.88 204 GLY A C 1
ATOM 1518 O O . GLY A 1 204 ? 2.918 2.424 11.462 1.00 92.88 204 GLY A O 1
ATOM 1519 N N . ILE A 1 205 ? 3.352 0.846 9.930 1.00 91.50 205 ILE A N 1
ATOM 1520 C CA . ILE A 1 205 ? 3.248 -0.291 10.857 1.00 91.50 205 ILE A CA 1
ATOM 1521 C C . ILE A 1 205 ? 4.425 -0.310 11.837 1.00 91.50 205 ILE A C 1
ATOM 1523 O O . ILE A 1 205 ? 4.210 -0.526 13.027 1.00 91.50 205 ILE A O 1
ATOM 1527 N N . SER A 1 206 ? 5.657 -0.086 11.368 1.00 88.50 206 SER A N 1
ATOM 1528 C CA . SER A 1 206 ? 6.837 -0.088 12.241 1.00 88.50 206 SER A CA 1
ATOM 1529 C C . SER A 1 206 ? 6.914 1.128 13.163 1.00 88.50 206 SER A C 1
ATOM 1531 O O . SER A 1 206 ? 7.723 1.118 14.085 1.00 88.50 206 SER A O 1
ATOM 1533 N N . SER A 1 207 ? 6.122 2.181 12.909 1.00 81.06 207 SER A N 1
ATOM 1534 C CA . SER A 1 207 ? 6.146 3.457 13.649 1.00 81.06 207 SER A CA 1
ATOM 1535 C C . SER A 1 207 ? 7.564 4.027 13.825 1.00 81.06 207 SER A C 1
ATOM 1537 O O . SER A 1 207 ? 7.852 4.764 14.766 1.00 81.06 207 SER A O 1
ATOM 1539 N N . SER A 1 208 ? 8.476 3.670 12.916 1.00 74.56 208 SER A N 1
ATOM 1540 C CA . SER A 1 208 ? 9.912 3.916 13.066 1.00 74.56 208 SER A CA 1
ATOM 1541 C C . SER A 1 208 ? 10.335 5.280 12.530 1.00 74.56 208 SER A C 1
ATOM 1543 O O . SER A 1 208 ? 11.446 5.730 12.801 1.00 74.56 208 SER A O 1
ATOM 1545 N N . LEU A 1 209 ? 9.471 5.924 11.744 1.00 85.00 209 LEU A N 1
ATOM 1546 C CA . LEU A 1 209 ? 9.734 7.176 11.045 1.00 85.00 209 LEU A CA 1
ATOM 1547 C C . LEU A 1 209 ? 8.537 8.117 11.193 1.00 85.00 209 LEU A C 1
ATOM 1549 O O . LEU A 1 209 ? 7.395 7.674 11.312 1.00 85.00 209 LEU A O 1
ATOM 1553 N N . SER A 1 210 ? 8.793 9.425 11.129 1.00 90.19 210 SER A N 1
ATOM 1554 C CA . SER A 1 210 ? 7.718 10.400 10.937 1.00 90.19 210 SER A CA 1
ATOM 1555 C C . SER A 1 210 ? 7.049 10.195 9.573 1.00 90.19 210 SER A C 1
ATOM 1557 O O . SER A 1 210 ? 7.663 9.665 8.645 1.00 90.19 210 SER A O 1
ATOM 1559 N N . ALA A 1 211 ? 5.803 10.654 9.423 1.00 90.19 211 ALA A N 1
ATOM 1560 C CA . ALA A 1 211 ? 5.052 10.520 8.173 1.00 90.19 211 ALA A CA 1
ATOM 1561 C C . ALA A 1 211 ? 5.780 11.132 6.962 1.00 90.19 211 ALA A C 1
ATOM 1563 O O . ALA A 1 211 ? 5.750 10.568 5.870 1.00 90.19 211 ALA A O 1
ATOM 1564 N N . GLU A 1 212 ? 6.461 12.264 7.147 1.00 89.94 212 GLU A N 1
ATOM 1565 C CA . GLU A 1 212 ? 7.257 12.914 6.101 1.00 89.94 212 GLU A CA 1
ATOM 1566 C C . GLU A 1 212 ? 8.461 12.062 5.675 1.00 89.94 212 GLU A C 1
ATOM 1568 O O . GLU A 1 212 ? 8.642 11.790 4.487 1.00 89.94 212 GLU A O 1
ATOM 1573 N N . ILE A 1 213 ? 9.248 11.575 6.642 1.00 90.94 213 ILE A N 1
ATOM 1574 C CA . ILE A 1 213 ? 10.427 10.750 6.354 1.00 90.94 213 ILE A CA 1
ATOM 1575 C C . ILE A 1 213 ? 10.002 9.408 5.752 1.00 90.94 213 ILE A C 1
ATOM 1577 O O . ILE A 1 213 ? 10.670 8.915 4.845 1.00 90.94 213 ILE A O 1
ATOM 1581 N N . ALA A 1 214 ? 8.885 8.833 6.208 1.00 92.56 214 ALA A N 1
ATOM 1582 C CA . ALA A 1 214 ? 8.316 7.612 5.650 1.00 92.56 214 ALA A CA 1
ATOM 1583 C C . ALA A 1 214 ? 7.926 7.789 4.175 1.00 92.56 214 ALA A C 1
ATOM 1585 O O . ALA A 1 214 ? 8.300 6.955 3.354 1.00 92.56 214 ALA A O 1
ATOM 1586 N N . ARG A 1 215 ? 7.238 8.886 3.822 1.00 92.94 215 ARG A N 1
ATOM 1587 C CA . ARG A 1 215 ? 6.876 9.213 2.431 1.00 92.94 215 ARG A CA 1
ATOM 1588 C C . ARG A 1 215 ? 8.109 9.367 1.547 1.00 92.94 215 ARG A C 1
ATOM 1590 O O . ARG A 1 215 ? 8.192 8.729 0.502 1.00 92.94 215 ARG A O 1
ATOM 1597 N N . TYR A 1 216 ? 9.078 10.168 1.989 1.00 93.00 216 TYR A N 1
ATOM 1598 C CA . TYR A 1 216 ? 10.313 10.398 1.240 1.00 93.00 216 TYR A CA 1
ATOM 1599 C C . TYR A 1 216 ? 11.128 9.109 1.060 1.00 93.00 216 TYR A C 1
ATOM 1601 O O . TYR A 1 216 ? 11.553 8.786 -0.045 1.00 93.00 216 TYR A O 1
ATOM 1609 N N . SER A 1 217 ? 11.295 8.330 2.132 1.00 93.81 217 SER A N 1
ATOM 1610 C CA . SER A 1 217 ? 12.038 7.063 2.092 1.00 93.81 217 SER A CA 1
ATOM 1611 C C . SER A 1 217 ? 11.349 6.025 1.210 1.00 93.81 217 SER A C 1
ATOM 1613 O O . SER A 1 217 ? 12.017 5.301 0.478 1.00 93.81 217 SER A O 1
ATOM 1615 N N . ALA A 1 218 ? 10.017 5.953 1.257 1.00 95.06 218 ALA A N 1
ATOM 1616 C CA . ALA A 1 218 ? 9.246 5.056 0.411 1.00 95.06 218 ALA A CA 1
ATOM 1617 C C . ALA A 1 218 ? 9.383 5.400 -1.078 1.00 95.06 218 ALA A C 1
ATOM 1619 O O . ALA A 1 218 ? 9.502 4.489 -1.894 1.00 95.06 218 ALA A O 1
ATOM 1620 N N . ASP A 1 219 ? 9.413 6.692 -1.423 1.00 95.06 219 ASP A N 1
ATOM 1621 C CA . ASP A 1 219 ? 9.615 7.139 -2.803 1.00 95.06 219 ASP A CA 1
ATOM 1622 C C . ASP A 1 219 ? 10.995 6.728 -3.336 1.00 95.06 219 ASP A C 1
ATOM 1624 O O . ASP A 1 219 ? 11.084 6.128 -4.407 1.00 95.06 219 ASP A O 1
ATOM 1628 N N . LEU A 1 220 ? 12.052 6.940 -2.541 1.00 94.88 220 LEU A N 1
ATOM 1629 C CA . LEU A 1 220 ? 13.410 6.506 -2.888 1.00 94.88 220 LEU A CA 1
ATOM 1630 C C . LEU A 1 220 ? 13.510 4.984 -3.058 1.00 94.88 220 LEU A C 1
ATOM 1632 O O . LEU A 1 220 ? 14.127 4.502 -4.007 1.00 94.88 220 LEU A O 1
ATOM 1636 N N . GLY A 1 221 ? 12.880 4.218 -2.163 1.00 94.44 221 GLY A N 1
ATOM 1637 C CA . GLY A 1 221 ? 12.879 2.757 -2.240 1.00 94.44 221 GLY A CA 1
ATOM 1638 C C . GLY A 1 221 ? 12.145 2.235 -3.477 1.00 94.44 221 GLY A C 1
ATOM 1639 O O . GLY A 1 221 ? 12.610 1.290 -4.115 1.00 94.44 221 GLY A O 1
ATOM 1640 N N . ALA A 1 222 ? 11.030 2.867 -3.855 1.00 95.50 222 ALA A N 1
ATOM 1641 C CA . ALA A 1 222 ? 10.311 2.549 -5.086 1.00 95.50 222 ALA A CA 1
ATOM 1642 C C . ALA A 1 222 ? 11.132 2.902 -6.340 1.00 95.50 222 ALA A C 1
ATOM 1644 O O . ALA A 1 222 ? 11.193 2.098 -7.275 1.00 95.50 222 ALA A O 1
ATOM 1645 N N . ASP A 1 223 ? 11.814 4.052 -6.345 1.00 94.19 223 ASP A N 1
ATOM 1646 C CA . ASP A 1 223 ? 12.715 4.450 -7.434 1.00 94.19 223 ASP A CA 1
ATOM 1647 C C . ASP A 1 223 ? 13.873 3.466 -7.612 1.00 94.19 223 ASP A C 1
ATOM 1649 O O . ASP A 1 223 ? 14.164 3.049 -8.734 1.00 94.19 223 ASP A O 1
ATOM 1653 N N . ALA A 1 224 ? 14.490 3.017 -6.518 1.00 94.31 224 ALA A N 1
ATOM 1654 C CA . ALA A 1 224 ? 15.585 2.054 -6.572 1.00 94.31 224 ALA A CA 1
ATOM 1655 C C . ALA A 1 224 ? 15.157 0.697 -7.170 1.00 94.31 224 ALA A C 1
ATOM 1657 O O . ALA A 1 224 ? 15.939 0.060 -7.894 1.00 94.31 224 ALA A O 1
ATOM 1658 N N . VAL A 1 225 ? 13.922 0.251 -6.896 1.00 95.00 225 VAL A N 1
ATOM 1659 C CA . VAL A 1 225 ? 13.335 -0.950 -7.518 1.00 95.00 225 VAL A CA 1
ATOM 1660 C C . VAL A 1 225 ? 13.192 -0.750 -9.021 1.00 95.00 225 VAL A C 1
ATOM 1662 O O . VAL A 1 225 ? 13.666 -1.582 -9.794 1.00 95.00 225 VAL A O 1
ATOM 1665 N N . LEU A 1 226 ? 12.575 0.355 -9.442 1.00 93.81 226 LEU A N 1
ATOM 1666 C CA . LEU A 1 226 ? 12.316 0.617 -10.857 1.00 93.81 226 LEU A CA 1
ATOM 1667 C C . LEU A 1 226 ? 13.592 0.843 -11.660 1.00 93.81 226 LEU A C 1
ATOM 1669 O O . LEU A 1 226 ? 13.686 0.358 -12.784 1.00 93.81 226 LEU A O 1
ATOM 1673 N N . GLN A 1 227 ? 14.595 1.494 -11.074 1.00 92.19 227 GLN A N 1
ATOM 1674 C CA . GLN A 1 227 ? 15.914 1.613 -11.682 1.00 92.19 227 GLN A CA 1
ATOM 1675 C C . GLN A 1 227 ? 16.533 0.229 -11.920 1.00 92.19 227 GLN A C 1
ATOM 1677 O O . GLN A 1 227 ? 17.013 -0.057 -13.013 1.00 92.19 227 GLN A O 1
ATOM 1682 N N . SER A 1 228 ? 16.474 -0.660 -10.924 1.00 92.94 228 SER A N 1
ATOM 1683 C CA . SER A 1 228 ? 17.026 -2.015 -11.058 1.00 92.94 228 SER A CA 1
ATOM 1684 C C . SER A 1 228 ? 16.252 -2.856 -12.083 1.00 92.94 228 SER A C 1
ATOM 1686 O O . SER A 1 228 ? 16.845 -3.663 -12.798 1.00 92.94 228 SER A O 1
ATOM 1688 N N . TYR A 1 229 ? 14.935 -2.654 -12.180 1.00 92.75 229 TYR A N 1
ATOM 1689 C CA . TYR A 1 229 ? 14.103 -3.273 -13.210 1.00 92.75 229 TYR A CA 1
ATOM 1690 C C . TYR A 1 229 ? 14.482 -2.769 -14.609 1.00 92.75 229 TYR A C 1
ATOM 1692 O O . TYR A 1 229 ? 14.722 -3.577 -15.507 1.00 92.75 229 TYR A O 1
ATOM 1700 N N . ALA A 1 230 ? 14.627 -1.452 -14.783 1.00 90.69 230 ALA A N 1
ATOM 1701 C CA . ALA A 1 230 ? 15.025 -0.831 -16.045 1.00 90.69 230 ALA A CA 1
ATOM 1702 C C . ALA A 1 230 ? 16.401 -1.316 -16.527 1.00 90.69 230 ALA A C 1
ATOM 1704 O O . ALA A 1 230 ? 16.552 -1.665 -17.693 1.00 90.69 230 ALA A O 1
ATOM 1705 N N . GLU A 1 231 ? 17.381 -1.405 -15.622 1.00 89.50 231 GLU A N 1
ATOM 1706 C CA . GLU A 1 231 ? 18.738 -1.887 -15.918 1.00 89.50 231 GLU A CA 1
ATOM 1707 C C . GLU A 1 231 ? 18.771 -3.355 -16.377 1.00 89.50 231 GLU A C 1
ATOM 1709 O O . GLU A 1 231 ? 19.678 -3.759 -17.106 1.00 89.50 231 GLU A O 1
ATOM 1714 N N . SER A 1 232 ? 17.790 -4.159 -15.959 1.00 86.31 232 SER A N 1
ATOM 1715 C CA . SER A 1 232 ? 17.674 -5.569 -16.350 1.00 86.31 232 SER A CA 1
ATOM 1716 C C . SER A 1 232 ? 16.968 -5.783 -17.691 1.00 86.31 232 SER A C 1
ATOM 1718 O O . SER A 1 232 ? 17.134 -6.833 -18.317 1.00 86.31 232 SER A O 1
ATOM 1720 N N . SER A 1 233 ? 16.179 -4.801 -18.137 1.00 79.94 233 SER A N 1
ATOM 1721 C CA . SER A 1 233 ? 15.450 -4.879 -19.396 1.00 79.94 233 SER A CA 1
ATOM 1722 C C . SER A 1 233 ? 16.425 -4.760 -20.566 1.00 79.94 233 SER A C 1
ATOM 1724 O O . SER A 1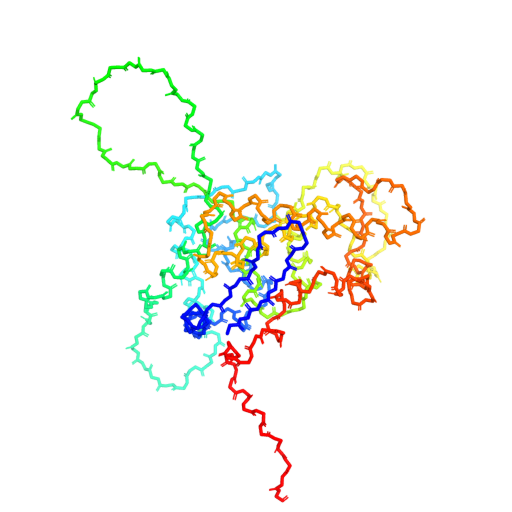 233 ? 17.213 -3.819 -20.653 1.00 79.94 233 SER A O 1
ATOM 1726 N N . THR A 1 234 ? 16.373 -5.709 -21.503 1.00 65.25 234 THR A N 1
ATOM 1727 C CA . THR A 1 234 ? 17.210 -5.685 -22.716 1.00 65.25 234 THR A CA 1
ATOM 1728 C C . THR A 1 234 ? 16.911 -4.483 -23.609 1.00 65.25 234 THR A C 1
ATOM 1730 O O . THR A 1 234 ? 17.785 -4.034 -24.352 1.00 65.25 234 THR A O 1
ATOM 1733 N N . ASP A 1 235 ? 15.699 -3.938 -23.499 1.00 60.94 235 ASP A N 1
ATOM 1734 C CA . ASP A 1 235 ? 15.281 -2.695 -24.134 1.00 60.94 235 ASP A CA 1
ATOM 1735 C C . ASP A 1 235 ? 15.618 -1.524 -23.208 1.00 60.94 235 ASP A C 1
ATOM 1737 O O . ASP A 1 235 ? 14.733 -0.848 -22.691 1.00 60.94 235 ASP A O 1
ATOM 1741 N N . ALA A 1 236 ? 16.918 -1.294 -23.000 1.00 52.06 236 ALA A N 1
ATOM 1742 C CA . ALA A 1 236 ? 17.497 -0.217 -22.188 1.00 52.06 236 ALA A CA 1
ATOM 1743 C C . ALA A 1 236 ? 17.236 1.204 -22.749 1.00 52.06 236 ALA A C 1
ATOM 1745 O O . ALA A 1 236 ? 18.055 2.112 -22.601 1.00 52.06 236 ALA A O 1
ATOM 1746 N N . ALA A 1 237 ? 16.118 1.402 -23.449 1.00 55.84 237 ALA A N 1
ATOM 1747 C CA . ALA A 1 237 ? 15.537 2.717 -23.628 1.00 55.84 237 ALA A CA 1
ATOM 1748 C C . ALA A 1 237 ? 14.986 3.160 -22.267 1.00 55.84 237 ALA A C 1
ATOM 1750 O O . ALA A 1 237 ? 14.300 2.379 -21.613 1.00 55.84 237 ALA A O 1
ATOM 1751 N N . ASP A 1 238 ? 15.310 4.388 -21.848 1.00 66.56 238 ASP A N 1
ATOM 1752 C CA . ASP A 1 238 ? 14.816 5.011 -20.613 1.00 66.56 238 ASP A CA 1
ATOM 1753 C C . ASP A 1 238 ? 13.340 4.654 -20.380 1.00 66.56 238 ASP A C 1
ATOM 1755 O O . ASP A 1 238 ? 12.460 5.138 -21.102 1.00 66.56 238 ASP A O 1
ATOM 1759 N N . LEU A 1 239 ? 13.072 3.801 -19.383 1.00 76.00 239 LEU A N 1
ATOM 1760 C CA . LEU A 1 239 ? 11.717 3.546 -18.907 1.00 76.00 239 LEU A CA 1
ATOM 1761 C C . LEU A 1 239 ? 11.221 4.849 -18.278 1.00 76.00 239 LEU A C 1
ATOM 1763 O O . LEU A 1 239 ? 11.471 5.134 -17.109 1.00 76.00 239 LEU A O 1
ATOM 1767 N N . ASN A 1 240 ? 10.561 5.682 -19.077 1.00 83.19 240 ASN A N 1
ATOM 1768 C CA . ASN A 1 240 ? 9.938 6.896 -18.576 1.00 83.19 240 ASN A CA 1
ATOM 1769 C C . ASN A 1 240 ? 8.680 6.547 -17.758 1.00 83.19 240 ASN A C 1
ATOM 1771 O O . ASN A 1 240 ? 8.150 5.436 -17.836 1.00 83.19 240 ASN A O 1
ATOM 1775 N N . SER A 1 241 ? 8.170 7.515 -16.995 1.00 82.06 241 SER A N 1
ATOM 1776 C CA . SER A 1 241 ? 6.975 7.359 -16.151 1.00 82.06 241 SER A CA 1
ATOM 1777 C C . SER A 1 241 ? 5.744 6.839 -16.901 1.00 82.06 241 SER A C 1
ATOM 1779 O O . SER A 1 241 ? 4.916 6.146 -16.309 1.00 82.06 241 SER A O 1
ATOM 1781 N N . ASP A 1 242 ? 5.634 7.142 -18.194 1.00 85.56 242 ASP A N 1
ATOM 1782 C CA . ASP A 1 242 ? 4.493 6.790 -19.042 1.00 85.56 242 ASP A CA 1
ATOM 1783 C C . ASP A 1 242 ? 4.710 5.508 -19.855 1.00 85.56 242 ASP A C 1
ATOM 1785 O O . ASP A 1 242 ? 3.828 5.094 -20.609 1.00 85.56 242 ASP A O 1
ATOM 1789 N N . THR A 1 243 ? 5.857 4.842 -19.694 1.00 88.75 243 THR A N 1
ATOM 1790 C CA . THR A 1 243 ? 6.158 3.608 -20.416 1.00 88.75 243 THR A CA 1
ATOM 1791 C C . THR A 1 243 ? 5.247 2.503 -19.906 1.00 88.75 243 THR A C 1
ATOM 1793 O O . THR A 1 243 ? 5.176 2.249 -18.704 1.00 88.75 243 THR A O 1
ATOM 1796 N N . ALA A 1 244 ? 4.535 1.848 -20.820 1.00 89.25 244 ALA A N 1
ATOM 1797 C CA . ALA A 1 244 ? 3.705 0.702 -20.492 1.00 89.25 244 ALA A CA 1
ATOM 1798 C C . ALA A 1 244 ? 4.583 -0.548 -20.346 1.00 89.25 244 ALA A C 1
ATOM 1800 O O . ALA A 1 244 ? 5.298 -0.928 -21.272 1.00 89.25 244 ALA A O 1
ATOM 1801 N N . VAL A 1 245 ? 4.506 -1.197 -19.190 1.00 89.94 245 VAL A N 1
ATOM 1802 C CA . VAL A 1 245 ? 5.243 -2.420 -18.865 1.00 89.94 245 VAL A CA 1
ATOM 1803 C C . VAL A 1 245 ? 4.280 -3.501 -18.398 1.00 89.94 245 VAL A C 1
ATOM 1805 O O . VAL A 1 245 ? 3.236 -3.221 -17.812 1.00 89.94 245 VAL A O 1
ATOM 1808 N N . SER A 1 246 ? 4.615 -4.758 -18.668 1.00 91.44 246 SER A N 1
ATOM 1809 C CA . SER A 1 246 ? 3.821 -5.890 -18.195 1.00 91.44 246 SER A CA 1
ATOM 1810 C C . SER A 1 246 ? 4.031 -6.097 -16.697 1.00 91.44 246 SER A C 1
ATOM 1812 O O . SER A 1 246 ? 5.161 -6.331 -16.265 1.00 91.44 246 SER A O 1
ATOM 1814 N N . LEU A 1 247 ? 2.945 -6.113 -15.915 1.00 92.19 247 LEU A N 1
ATOM 1815 C CA . LEU A 1 247 ? 3.010 -6.501 -14.500 1.00 92.19 247 LEU A CA 1
ATOM 1816 C C . LEU A 1 247 ? 3.594 -7.905 -14.317 1.00 92.19 247 LEU A C 1
ATOM 1818 O O . LEU A 1 247 ? 4.275 -8.173 -13.329 1.00 92.19 247 LEU A O 1
ATOM 1822 N N . ARG A 1 248 ? 3.355 -8.802 -15.282 1.00 91.31 248 ARG A N 1
ATOM 1823 C CA . ARG A 1 248 ? 3.898 -10.160 -15.243 1.00 91.31 248 ARG A CA 1
ATOM 1824 C C . ARG A 1 248 ? 5.409 -10.144 -15.425 1.00 91.31 248 ARG A C 1
ATOM 1826 O O . ARG A 1 248 ? 6.105 -10.742 -14.622 1.00 91.31 248 ARG A O 1
ATOM 1833 N N . ALA A 1 249 ? 5.908 -9.387 -16.404 1.00 92.06 249 ALA A N 1
ATOM 1834 C CA . ALA A 1 249 ? 7.346 -9.239 -16.616 1.00 92.06 249 ALA A CA 1
ATOM 1835 C C . ALA A 1 249 ? 8.051 -8.619 -15.398 1.00 92.06 249 ALA A C 1
ATOM 1837 O O . ALA A 1 249 ? 9.160 -9.024 -15.065 1.00 92.06 249 ALA A O 1
ATOM 1838 N N . PHE A 1 250 ? 7.409 -7.664 -14.717 1.00 93.69 250 PHE A N 1
ATOM 1839 C CA . PHE A 1 250 ? 7.917 -7.122 -13.456 1.00 93.69 250 PHE A CA 1
ATOM 1840 C C . PHE A 1 250 ? 7.966 -8.187 -12.347 1.00 93.69 250 PHE A C 1
ATOM 1842 O O . PHE A 1 250 ? 8.980 -8.323 -11.665 1.00 93.69 250 PHE A O 1
ATOM 1849 N N . SER A 1 251 ? 6.894 -8.970 -12.188 1.00 92.44 251 SER A N 1
ATOM 1850 C CA . SER A 1 251 ? 6.837 -10.057 -11.203 1.00 92.44 251 SER A CA 1
ATOM 1851 C C . SER A 1 251 ? 7.891 -11.136 -11.470 1.00 92.44 251 SER A C 1
ATOM 1853 O O . SER A 1 251 ? 8.575 -11.558 -10.541 1.00 92.44 251 SER A O 1
ATOM 1855 N N . ASP A 1 252 ? 8.048 -11.551 -12.728 1.00 92.31 252 ASP A N 1
ATOM 1856 C CA . ASP A 1 252 ? 9.030 -12.558 -13.141 1.00 92.31 252 ASP A CA 1
ATOM 1857 C C . ASP A 1 252 ? 10.458 -12.046 -12.886 1.00 92.31 252 ASP A C 1
ATOM 1859 O O . ASP A 1 252 ? 11.268 -12.736 -12.263 1.00 92.31 252 ASP A O 1
ATOM 1863 N N . TRP A 1 253 ? 10.749 -10.791 -13.261 1.00 94.56 253 TRP A N 1
ATOM 1864 C CA . TRP A 1 253 ? 12.033 -10.149 -12.961 1.00 94.56 253 TRP A CA 1
ATOM 1865 C C . TRP A 1 253 ? 12.352 -10.163 -11.466 1.00 94.56 253 TRP A C 1
ATOM 1867 O O . TRP A 1 253 ? 13.487 -10.468 -11.077 1.00 94.56 253 TRP A O 1
ATOM 1877 N N . PHE A 1 254 ? 11.370 -9.825 -10.626 1.00 93.94 254 PHE A N 1
ATOM 1878 C CA . PHE A 1 254 ? 11.562 -9.785 -9.185 1.00 93.94 254 PHE A CA 1
ATOM 1879 C C . PHE A 1 254 ? 11.959 -11.163 -8.647 1.00 93.94 254 PHE A C 1
ATOM 1881 O O . PHE A 1 254 ? 12.968 -11.271 -7.947 1.00 93.94 254 PHE A O 1
ATOM 1888 N N . SER A 1 255 ? 11.238 -12.217 -9.040 1.00 91.12 255 SER A N 1
ATOM 1889 C CA . SER A 1 255 ? 11.533 -13.591 -8.623 1.00 91.12 255 SER A CA 1
ATOM 1890 C C . SER A 1 255 ? 12.886 -14.104 -9.129 1.00 91.12 255 SER A C 1
ATOM 1892 O O . SER A 1 255 ? 13.560 -14.852 -8.422 1.00 91.12 255 SER A O 1
ATOM 1894 N N . GLU A 1 256 ? 13.304 -13.718 -10.336 1.00 92.62 256 GLU A N 1
ATOM 1895 C CA . GLU A 1 256 ? 14.537 -14.223 -10.950 1.00 92.62 256 GLU A CA 1
ATOM 1896 C C . GLU A 1 256 ? 15.796 -13.458 -10.522 1.00 92.62 256 GLU A C 1
ATOM 1898 O O . GLU A 1 256 ? 16.860 -14.056 -10.349 1.00 92.62 256 GLU A O 1
ATOM 1903 N N . SER A 1 257 ? 15.703 -12.134 -10.375 1.00 91.62 257 SER A N 1
ATOM 1904 C CA . SER A 1 257 ? 16.884 -11.274 -10.211 1.00 91.62 257 SER A CA 1
ATOM 1905 C C . SER A 1 257 ? 16.699 -10.072 -9.280 1.00 91.62 257 SER A C 1
ATOM 1907 O O . SER A 1 257 ? 17.688 -9.594 -8.722 1.00 91.62 257 SER A O 1
ATOM 1909 N N . GLY A 1 258 ? 15.467 -9.603 -9.057 1.00 89.94 258 GLY A N 1
ATOM 1910 C CA . GLY A 1 258 ? 15.191 -8.459 -8.181 1.00 89.94 258 GLY A CA 1
ATOM 1911 C C . GLY A 1 258 ? 15.276 -8.786 -6.685 1.00 89.94 258 GLY A C 1
ATOM 1912 O O . GLY A 1 258 ? 15.759 -7.960 -5.904 1.00 89.94 258 GLY A O 1
ATOM 1913 N N . TYR A 1 259 ? 14.876 -9.998 -6.283 1.00 90.25 259 TYR A N 1
ATOM 1914 C CA . TYR A 1 259 ? 14.757 -10.417 -4.881 1.00 90.25 259 TYR A CA 1
ATOM 1915 C C . TYR A 1 259 ? 16.008 -10.148 -4.023 1.00 90.25 259 TYR A C 1
ATOM 1917 O O . TYR A 1 259 ? 15.866 -9.546 -2.956 1.00 90.25 259 TYR A O 1
ATOM 1925 N N . PRO A 1 260 ? 17.243 -10.497 -4.447 1.00 89.44 260 PRO A N 1
ATOM 1926 C CA . PRO A 1 260 ? 18.427 -10.282 -3.614 1.00 89.44 260 PRO A CA 1
ATOM 1927 C C . PRO A 1 260 ? 18.689 -8.816 -3.244 1.00 89.44 260 PRO A C 1
ATOM 1929 O O . PRO A 1 260 ? 19.305 -8.559 -2.213 1.00 89.44 260 PRO A O 1
ATOM 1932 N N . SER A 1 261 ? 18.252 -7.866 -4.078 1.00 88.12 261 SER A N 1
ATOM 1933 C CA . SER A 1 261 ? 18.472 -6.427 -3.862 1.00 88.12 261 SER A CA 1
ATOM 1934 C C . SER A 1 261 ? 17.257 -5.707 -3.275 1.00 88.12 261 SER A C 1
ATOM 1936 O O . SER A 1 261 ? 17.424 -4.654 -2.665 1.00 88.12 261 SER A O 1
ATOM 1938 N N . HIS A 1 262 ? 16.056 -6.275 -3.424 1.00 91.88 262 HIS A N 1
ATOM 1939 C CA . HIS A 1 262 ? 14.783 -5.643 -3.055 1.00 91.88 262 HIS A CA 1
ATOM 1940 C C . HIS A 1 262 ? 13.893 -6.571 -2.223 1.00 91.88 262 HIS A C 1
ATOM 1942 O O . HIS A 1 262 ? 12.682 -6.630 -2.410 1.00 91.88 262 HIS A O 1
ATOM 1948 N N . SER A 1 263 ? 14.493 -7.306 -1.286 1.00 90.81 263 SER A N 1
ATOM 1949 C CA . SER A 1 263 ? 13.823 -8.348 -0.489 1.00 90.81 263 SER A CA 1
ATOM 1950 C C . SER A 1 263 ? 12.634 -7.855 0.343 1.00 90.81 263 SER A C 1
ATOM 1952 O O . SER A 1 263 ? 11.776 -8.653 0.709 1.00 90.81 263 SER A O 1
ATOM 1954 N N . TRP A 1 264 ? 12.539 -6.548 0.609 1.00 91.94 264 TRP A N 1
ATOM 1955 C CA . TRP A 1 264 ? 11.381 -5.944 1.270 1.00 91.94 264 TRP A CA 1
ATOM 1956 C C . TRP A 1 264 ? 10.073 -6.166 0.496 1.00 91.94 264 TRP A C 1
ATOM 1958 O O . TRP A 1 264 ? 9.017 -6.232 1.119 1.00 91.94 264 TRP A O 1
ATOM 1968 N N . LEU A 1 265 ? 10.128 -6.323 -0.833 1.00 92.75 265 LEU A N 1
ATOM 1969 C CA . LEU A 1 265 ? 8.952 -6.577 -1.670 1.00 92.75 265 LEU A CA 1
ATOM 1970 C C . LEU A 1 265 ? 8.258 -7.896 -1.321 1.00 92.75 265 LEU A C 1
ATOM 1972 O O . LEU A 1 265 ? 7.041 -7.981 -1.450 1.00 92.75 265 LEU A O 1
ATOM 1976 N N . GLU A 1 266 ? 8.982 -8.890 -0.793 1.00 91.81 266 GLU A N 1
ATOM 1977 C CA . GLU A 1 266 ? 8.359 -10.132 -0.316 1.00 91.81 266 GLU A CA 1
ATOM 1978 C C . GLU A 1 266 ? 7.384 -9.886 0.834 1.00 91.81 266 GLU A C 1
ATOM 1980 O O . GLU A 1 266 ? 6.417 -10.625 0.992 1.00 91.81 266 GLU A O 1
ATOM 1985 N N . LEU A 1 267 ? 7.582 -8.823 1.622 1.00 91.75 267 LEU A N 1
ATOM 1986 C CA . LEU A 1 267 ? 6.652 -8.447 2.687 1.00 91.75 267 LEU A CA 1
ATOM 1987 C C . LEU A 1 267 ? 5.304 -7.974 2.129 1.00 91.75 267 LEU A C 1
ATOM 1989 O O . LEU A 1 267 ? 4.335 -7.868 2.880 1.00 91.75 267 LEU A O 1
ATOM 1993 N N . ALA A 1 268 ? 5.191 -7.720 0.822 1.00 92.12 268 ALA A N 1
ATOM 1994 C CA . ALA A 1 268 ? 3.889 -7.549 0.197 1.00 92.12 268 ALA A CA 1
ATOM 1995 C C . ALA A 1 268 ? 3.065 -8.843 0.260 1.00 92.12 268 ALA A C 1
ATOM 1997 O O . ALA A 1 268 ? 1.851 -8.763 0.148 1.00 92.12 268 ALA A O 1
ATOM 1998 N N . GLU A 1 269 ? 3.659 -10.014 0.495 1.00 91.50 269 GLU A N 1
ATOM 1999 C CA . GLU A 1 269 ? 2.956 -11.284 0.673 1.00 91.50 269 GLU A CA 1
ATOM 2000 C C . GLU A 1 269 ? 2.992 -11.741 2.134 1.00 91.50 269 GLU A C 1
ATOM 2002 O O . GLU A 1 269 ? 4.046 -12.029 2.697 1.00 91.50 269 GLU A O 1
ATOM 2007 N N . LEU A 1 270 ? 1.817 -11.884 2.758 1.00 87.19 270 LEU A N 1
ATOM 2008 C CA . LEU A 1 270 ? 1.701 -12.250 4.178 1.00 87.19 270 LEU A CA 1
ATOM 2009 C C . LEU A 1 270 ? 2.399 -13.567 4.550 1.00 87.19 270 LEU A C 1
ATOM 2011 O O . LEU A 1 270 ? 2.830 -13.734 5.688 1.00 87.19 270 LEU A O 1
ATOM 2015 N N . ASN A 1 271 ? 2.539 -14.494 3.602 1.00 85.19 271 ASN A N 1
ATOM 2016 C CA . ASN A 1 271 ? 3.206 -15.776 3.831 1.00 85.19 271 ASN A CA 1
ATOM 2017 C C . ASN A 1 271 ? 4.714 -15.630 4.075 1.00 85.19 271 ASN A C 1
ATOM 2019 O O . ASN A 1 271 ? 5.322 -16.522 4.666 1.00 85.19 271 ASN A O 1
ATOM 2023 N N . HIS A 1 272 ? 5.308 -14.515 3.649 1.00 86.75 272 HIS A N 1
ATOM 2024 C CA . HIS A 1 272 ? 6.724 -14.213 3.844 1.00 86.75 272 HIS A CA 1
ATOM 2025 C C . HIS A 1 272 ? 6.970 -13.348 5.079 1.00 86.75 272 HIS A C 1
ATOM 2027 O O . HIS A 1 272 ? 8.117 -13.051 5.421 1.00 86.75 272 HIS A O 1
ATOM 2033 N N . TRP A 1 273 ? 5.905 -12.982 5.800 1.00 85.31 273 TRP A N 1
ATOM 2034 C CA . TRP A 1 273 ? 6.058 -12.308 7.074 1.00 85.31 273 TRP A CA 1
ATOM 2035 C C . TRP A 1 273 ? 6.670 -13.246 8.119 1.00 85.31 273 TRP A C 1
ATOM 2037 O O . TRP A 1 273 ? 6.502 -14.468 8.078 1.00 85.31 273 TRP A O 1
ATOM 2047 N N . PRO A 1 274 ? 7.359 -12.679 9.117 1.00 77.31 274 PRO A N 1
ATOM 2048 C CA . PRO A 1 274 ? 7.961 -13.444 10.198 1.00 77.31 274 PRO A CA 1
ATOM 2049 C C . PRO A 1 274 ? 6.935 -14.356 10.872 1.00 77.31 274 PRO A C 1
ATOM 2051 O O . PRO A 1 274 ? 5.831 -13.918 11.193 1.00 77.31 274 PRO A O 1
ATOM 2054 N N . ALA A 1 275 ? 7.323 -15.594 11.195 1.00 71.31 275 ALA A N 1
ATOM 2055 C CA . ALA A 1 275 ? 6.435 -16.579 11.826 1.00 71.31 275 ALA A CA 1
ATOM 2056 C C . ALA A 1 275 ? 5.731 -16.066 13.104 1.00 71.31 275 ALA A C 1
ATOM 2058 O O . ALA A 1 275 ? 4.649 -16.535 13.449 1.00 71.31 275 ALA A O 1
ATOM 2059 N N . ALA A 1 276 ? 6.310 -15.074 13.790 1.00 63.81 276 ALA A N 1
ATOM 2060 C CA . ALA A 1 276 ? 5.694 -14.408 14.936 1.00 63.81 276 ALA A CA 1
ATOM 2061 C C . ALA A 1 276 ? 4.371 -13.687 14.590 1.00 63.81 276 ALA A C 1
ATOM 2063 O O . ALA A 1 276 ? 3.437 -13.713 15.400 1.00 63.81 276 ALA A O 1
ATOM 2064 N N . VAL A 1 277 ? 4.285 -13.106 13.387 1.00 69.19 277 VAL A N 1
ATOM 2065 C CA . VAL A 1 277 ? 3.109 -12.406 12.840 1.00 69.19 277 VAL A CA 1
ATOM 2066 C C . VAL A 1 277 ? 2.072 -13.390 12.301 1.00 69.19 277 VAL A C 1
ATOM 2068 O O . VAL A 1 277 ? 0.897 -13.048 12.262 1.00 69.19 277 VAL A O 1
ATOM 2071 N N . ASN A 1 278 ? 2.466 -14.621 11.946 1.00 66.94 278 ASN A N 1
ATOM 2072 C CA . ASN A 1 278 ? 1.589 -15.590 11.291 1.00 66.94 278 ASN A CA 1
ATOM 2073 C C . ASN A 1 278 ? 0.297 -15.830 12.107 1.00 66.94 278 ASN A C 1
ATOM 2075 O O . ASN A 1 278 ? 0.295 -16.436 13.186 1.00 66.94 278 ASN A O 1
ATOM 2079 N N . VAL A 1 279 ? -0.808 -15.274 11.604 1.00 59.22 279 VAL A N 1
ATOM 2080 C CA . VAL A 1 279 ? -2.098 -15.184 12.303 1.00 59.22 279 VAL A CA 1
ATOM 2081 C C . VAL A 1 279 ? -2.835 -16.520 12.276 1.00 59.22 279 VAL A C 1
ATOM 2083 O O . VAL A 1 279 ? -3.564 -16.831 13.219 1.00 59.22 279 VAL A O 1
ATOM 2086 N N . CYS A 1 280 ? -2.575 -17.333 11.246 1.00 47.38 280 CYS A N 1
ATOM 2087 C CA . CYS A 1 280 ? -3.283 -18.582 10.972 1.00 47.38 280 CYS A CA 1
ATOM 2088 C C . CYS A 1 280 ? -2.971 -19.730 11.936 1.00 47.38 280 CYS A C 1
ATOM 2090 O O . CYS A 1 280 ? -3.630 -20.758 11.857 1.00 47.38 280 CYS A O 1
ATOM 2092 N N . GLY A 1 281 ? -2.008 -19.603 12.854 1.00 42.91 281 GLY A N 1
ATOM 2093 C CA . GLY A 1 281 ? -1.778 -20.659 13.845 1.00 42.91 281 GLY A CA 1
ATOM 2094 C C . GLY A 1 281 ? -1.497 -22.036 13.233 1.00 42.91 281 GLY A C 1
ATOM 2095 O O . GLY A 1 281 ? -1.701 -23.040 13.914 1.00 42.91 281 GLY A O 1
ATOM 2096 N N . SER A 1 282 ? -1.001 -22.097 11.991 1.00 39.03 282 SER A N 1
ATOM 2097 C CA . SER A 1 282 ? -0.349 -23.291 11.466 1.00 39.03 282 SER A CA 1
ATOM 2098 C C . SER A 1 282 ? 0.935 -23.469 12.263 1.00 39.03 282 SER A C 1
ATOM 2100 O O . SER A 1 282 ? 2.022 -23.061 11.857 1.00 39.03 282 SER A O 1
ATOM 2102 N N . ASN A 1 283 ? 0.796 -24.024 13.465 1.00 35.09 283 ASN A N 1
ATOM 2103 C CA . ASN A 1 283 ? 1.879 -24.716 14.122 1.00 35.09 283 ASN A CA 1
ATOM 2104 C C . ASN A 1 283 ? 2.436 -25.653 13.056 1.00 35.09 283 ASN A C 1
ATOM 2106 O O . ASN A 1 283 ? 1.704 -26.509 12.567 1.00 35.09 283 ASN A O 1
ATOM 2110 N N . GLY A 1 284 ? 3.694 -25.461 12.667 1.00 36.16 284 GLY A N 1
ATOM 2111 C CA . GLY A 1 284 ? 4.439 -26.396 11.833 1.00 36.16 284 GLY A CA 1
ATOM 2112 C C . GLY A 1 284 ? 4.665 -27.721 12.562 1.00 36.16 284 GLY A C 1
ATOM 2113 O O . GLY A 1 284 ? 5.803 -28.119 12.786 1.00 36.16 284 GLY A O 1
ATOM 2114 N N . LEU A 1 285 ? 3.587 -28.376 12.981 1.00 32.16 285 LEU A N 1
ATOM 2115 C CA . LEU A 1 285 ? 3.572 -29.783 13.306 1.00 32.16 285 LEU A CA 1
ATOM 2116 C C . LEU A 1 285 ? 3.318 -30.502 11.979 1.00 32.16 285 LEU A C 1
ATOM 2118 O O . LEU A 1 285 ? 2.273 -30.273 11.372 1.00 32.16 285 LEU A O 1
ATOM 2122 N N . PRO A 1 286 ? 4.263 -31.312 11.479 1.00 37.53 286 PRO A N 1
ATOM 2123 C CA . PRO A 1 286 ? 3.949 -32.217 10.389 1.00 37.53 286 PRO A CA 1
ATOM 2124 C C . PRO A 1 286 ? 2.847 -33.170 10.868 1.00 37.53 286 PRO A C 1
ATOM 2126 O O . PRO A 1 286 ? 3.020 -33.863 11.871 1.00 37.53 286 PRO A O 1
ATOM 2129 N N . ASP A 1 287 ? 1.728 -33.190 10.145 1.00 42.38 287 ASP A N 1
ATOM 2130 C CA . ASP A 1 287 ? 0.596 -34.116 10.299 1.00 42.38 287 ASP A CA 1
ATOM 2131 C C . ASP A 1 287 ? 0.960 -35.551 9.861 1.00 42.38 287 ASP A C 1
ATOM 2133 O O . ASP A 1 287 ? 0.186 -36.240 9.209 1.00 42.38 287 ASP A O 1
ATOM 2137 N N . ASP A 1 288 ? 2.146 -36.029 10.232 1.00 45.78 288 ASP A N 1
ATOM 2138 C CA . ASP A 1 288 ? 2.597 -37.388 9.956 1.00 45.78 288 ASP A CA 1
ATOM 2139 C C . ASP A 1 288 ? 3.256 -37.964 11.209 1.00 45.78 288 ASP A C 1
ATOM 2141 O O . ASP A 1 288 ? 4.448 -37.770 11.442 1.00 45.78 288 ASP A O 1
ATOM 2145 N N . LEU A 1 289 ? 2.452 -38.654 12.026 1.00 44.22 289 LEU A N 1
ATOM 2146 C CA . LEU A 1 289 ? 2.814 -39.858 12.789 1.00 44.22 289 LEU A CA 1
ATOM 2147 C C . LEU A 1 289 ? 1.577 -40.345 13.564 1.00 44.22 289 LEU A C 1
ATOM 2149 O O . LEU A 1 289 ? 1.404 -40.054 14.749 1.00 44.22 289 LEU A O 1
ATOM 2153 N N . ASN A 1 290 ? 0.727 -41.110 12.879 1.00 35.97 290 ASN A N 1
ATOM 2154 C CA . ASN A 1 290 ? -0.153 -42.096 13.504 1.00 35.97 290 ASN A CA 1
ATOM 2155 C C . ASN A 1 290 ? -0.236 -43.339 12.617 1.00 35.97 290 ASN A C 1
ATOM 2157 O O . ASN A 1 290 ? -0.512 -43.170 11.409 1.00 35.97 290 ASN A O 1
#

Foldseek 3Di:
DDWDDQVQFDIQDADPVLLVLLLLLCVQQVQQAAALVLLLVQLCVLLVHDLDDDLDQDKDFPVSSLVSSQVSSLVVVVVDPDPDDDDDSDRRDPSSSLLVCLLQQLQFDDDPPPDPPDDDDDPDDPPPDPGTMGRPLLSSLLSLLSHADDLLSSLVSLQSSPDNPPPPPDDDDDDDDDPVPDFDWGFLLSQLSSQLSNQLSSCSSRVPDRSVSSSVSSNSSSVSLVVVLLVPDPPVDPSDRGHIDTSVSSVVCCVPPVCVNNVVSCSSHVVPDDPSSPNPPPPPDPPDDD

Organism: Hyaloperonospora brassicae (NCBI:txid162125)

Radius of gyration: 20.89 Å; chains: 1; bounding box: 44×82×55 Å

pLDDT: mean 79.02, std 18.77, range [32.16, 97.38]

Secondary structure (DSSP, 8-state):
-EEEE-TTS-EEEE-HHHHHHHHHHHHHH-GGGSBHHHHHHHHHHHTT--SS---S--EEEHHHHHHHHHHHHHHHHTTS---S------PPPHHHHHHHHHHHHTTEEPP-----------S-------PPEEEHHHHHHHHGGGSBS-HHHHHHHHHHHH--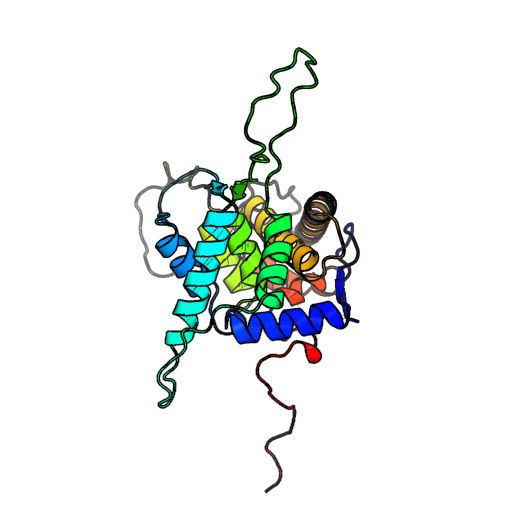--STTS-------S-TTS--EEEHHHHHHHHHHHHHHHHHHHT-S-HHHHHHHHHHHHHHHHHHHHHH-SS-S---TT-EEEHHHHHHHIIIIITTT-GGGGGGSGGGS-TTT-TT------S---

Sequence (290 aa):
MVFAVAKDAAELQFFSEEISTLKLFLRQTQLHTATSWELRDAVLKALGASAANSTGTVLTRRSVFLGTLQTVCETLHVAMPSSGSDGQVGSLNDETVEMLHSLLGVFVHEPASDNEDGQSASEDADDDEPEGSVDISAAICGLLVVCKGSMFEKLQCCASLMNDDDDDKNAGEGEDKNEKAACETVKVKTIKSSLTCFLMAFYGISSSLSAEIARYSADLGADAVLQSYAESSTDAADLNSDTAVSLRAFSDWFSESGYPSHSWLELAELNHWPAAVNVCGSNGLPDDLN